Protein AF-A0AAN6XSC2-F1 (afdb_monomer_lite)

Structure (mmCIF, N/CA/C/O backbone):
data_AF-A0AAN6XSC2-F1
#
_entry.id   AF-A0AAN6XSC2-F1
#
loop_
_atom_site.group_PDB
_atom_site.id
_atom_site.type_symbol
_atom_site.label_atom_id
_atom_site.label_alt_id
_atom_site.label_comp_id
_atom_site.label_asym_id
_atom_site.label_entity_id
_atom_site.label_seq_id
_atom_site.pdbx_PDB_ins_code
_atom_site.Cartn_x
_atom_site.Cartn_y
_atom_site.Cartn_z
_atom_site.occupancy
_atom_site.B_iso_or_equiv
_atom_site.auth_seq_id
_atom_site.auth_comp_id
_atom_site.auth_asym_id
_atom_site.auth_atom_id
_atom_site.pdbx_PDB_model_num
ATOM 1 N N . MET A 1 1 ? -8.416 23.247 10.958 1.00 33.69 1 MET A N 1
ATOM 2 C CA . MET A 1 1 ? -9.049 23.094 9.631 1.00 33.69 1 MET A CA 1
ATOM 3 C C . MET A 1 1 ? -8.545 21.796 9.016 1.00 33.69 1 MET A C 1
ATOM 5 O O . MET A 1 1 ? -7.404 21.755 8.589 1.00 33.69 1 MET A O 1
ATOM 9 N N . ALA A 1 2 ? -9.333 20.722 9.057 1.00 38.38 2 ALA A N 1
ATOM 10 C CA . ALA A 1 2 ? -8.991 19.445 8.429 1.00 38.38 2 ALA A CA 1
ATOM 11 C C . ALA A 1 2 ? -10.293 18.775 7.975 1.00 38.38 2 ALA A C 1
ATOM 13 O O . ALA A 1 2 ? -10.907 18.039 8.733 1.00 38.38 2 ALA A O 1
ATOM 14 N N . ASN A 1 3 ? -10.765 19.130 6.780 1.00 41.34 3 ASN A N 1
ATOM 15 C CA . ASN A 1 3 ? -11.912 18.490 6.135 1.00 41.34 3 ASN A CA 1
ATOM 16 C C . ASN A 1 3 ? -11.818 18.725 4.620 1.00 41.34 3 ASN A C 1
ATOM 18 O O . ASN A 1 3 ? -12.422 19.651 4.096 1.00 41.34 3 ASN A O 1
ATOM 22 N N . ALA A 1 4 ? -10.987 17.935 3.936 1.00 38.22 4 ALA A N 1
ATOM 23 C CA . ALA A 1 4 ? -10.978 17.813 2.473 1.00 38.22 4 ALA A CA 1
ATOM 24 C C . ALA A 1 4 ? -10.107 16.615 2.052 1.00 38.22 4 ALA A C 1
ATOM 26 O O . ALA A 1 4 ? -8.968 16.786 1.632 1.00 38.22 4 ALA A O 1
ATOM 27 N N . THR A 1 5 ? -10.594 15.389 2.267 1.00 46.53 5 THR A N 1
ATOM 28 C CA . THR A 1 5 ? -10.130 14.142 1.593 1.00 46.53 5 THR A CA 1
ATOM 29 C C . THR A 1 5 ? -10.944 12.905 1.999 1.00 46.53 5 THR A C 1
ATOM 31 O O . THR A 1 5 ? -10.673 11.803 1.526 1.00 46.53 5 THR A O 1
ATOM 34 N N . ALA A 1 6 ? -11.973 13.049 2.837 1.00 45.56 6 ALA A N 1
ATOM 35 C CA . ALA A 1 6 ? -12.980 12.009 3.003 1.00 45.56 6 ALA A CA 1
ATOM 36 C C . ALA A 1 6 ? -13.826 11.960 1.721 1.00 45.56 6 ALA A C 1
ATOM 38 O O . ALA A 1 6 ? -14.602 12.882 1.499 1.00 45.56 6 ALA A O 1
ATOM 39 N N . ASN A 1 7 ? -13.568 10.984 0.835 1.00 53.81 7 ASN A N 1
ATOM 40 C CA . ASN A 1 7 ? -14.573 10.256 0.023 1.00 53.81 7 ASN A CA 1
ATOM 41 C C . ASN A 1 7 ? -14.016 9.539 -1.222 1.00 53.81 7 ASN A C 1
ATOM 43 O O . ASN A 1 7 ? -14.750 8.786 -1.848 1.00 53.81 7 ASN A O 1
ATOM 47 N N . ASN A 1 8 ? -12.731 9.651 -1.578 1.00 66.19 8 ASN A N 1
ATOM 48 C CA . ASN A 1 8 ? -12.268 9.117 -2.876 1.00 66.19 8 ASN A CA 1
ATOM 49 C C . ASN A 1 8 ? -12.034 7.584 -2.937 1.00 66.19 8 ASN A C 1
ATOM 51 O O . ASN A 1 8 ? -11.422 7.088 -3.877 1.00 66.19 8 ASN A O 1
ATOM 55 N N . TYR A 1 9 ? -12.474 6.822 -1.928 1.00 79.62 9 TYR A N 1
ATOM 56 C CA . TYR A 1 9 ? -12.264 5.365 -1.849 1.00 79.62 9 TYR A CA 1
ATOM 57 C C . TYR A 1 9 ? -13.568 4.552 -1.782 1.00 79.62 9 TYR A C 1
ATOM 59 O O . TYR A 1 9 ? -13.523 3.338 -1.593 1.00 79.62 9 TYR A O 1
ATOM 67 N N . GLU A 1 10 ? -14.730 5.202 -1.892 1.00 81.00 10 GLU A N 1
ATOM 68 C CA . GLU A 1 10 ? -16.046 4.538 -1.923 1.00 81.00 10 GLU A CA 1
ATOM 69 C C . GLU A 1 10 ? -16.157 3.563 -3.108 1.00 81.00 10 GLU A C 1
ATOM 71 O O . GLU A 1 10 ? -16.614 2.431 -2.940 1.00 81.00 10 GLU A O 1
ATOM 76 N N . ASP A 1 11 ? -15.632 3.970 -4.266 1.00 87.31 11 ASP A N 1
ATOM 77 C CA . ASP A 1 11 ? -15.804 3.268 -5.543 1.00 87.31 11 ASP A CA 1
ATOM 78 C C . ASP A 1 11 ? -14.678 2.282 -5.878 1.00 87.31 11 ASP A C 1
ATOM 80 O O . ASP A 1 11 ? -14.705 1.628 -6.922 1.00 87.31 11 ASP A O 1
ATOM 84 N N . VAL A 1 12 ? -13.668 2.149 -5.014 1.00 94.00 12 VAL A N 1
ATOM 85 C CA . VAL A 1 12 ? -12.559 1.223 -5.268 1.00 94.00 12 VAL A CA 1
ATOM 86 C C . VAL A 1 12 ? -13.061 -0.213 -5.151 1.00 94.00 12 VAL A C 1
ATOM 88 O O . VAL A 1 12 ? -13.569 -0.619 -4.106 1.00 94.00 12 VAL A O 1
ATOM 91 N N . LYS A 1 13 ? -12.891 -0.986 -6.228 1.00 95.06 13 LYS A N 1
ATOM 92 C CA . LYS A 1 13 ? -13.266 -2.400 -6.303 1.00 95.06 13 LYS A CA 1
ATOM 93 C C . LYS A 1 13 ? -12.050 -3.299 -6.511 1.00 95.06 13 LYS A C 1
ATOM 95 O O . LYS A 1 13 ? -11.085 -2.898 -7.156 1.00 95.06 13 LYS A O 1
ATOM 100 N N . PHE A 1 14 ? -12.133 -4.522 -6.000 1.00 95.12 14 PHE A N 1
ATOM 101 C CA . PHE A 1 14 ? -11.232 -5.625 -6.315 1.00 95.12 14 PHE A CA 1
ATOM 102 C C . PHE A 1 14 ? -11.960 -6.603 -7.240 1.00 95.12 14 PHE A C 1
ATOM 104 O O . PHE A 1 14 ? -12.695 -7.471 -6.773 1.00 95.12 14 PHE A O 1
ATOM 111 N N . ASN A 1 15 ? -11.793 -6.445 -8.554 1.00 94.12 15 ASN A N 1
ATOM 112 C CA . ASN A 1 15 ? -12.459 -7.294 -9.551 1.00 94.12 15 ASN A CA 1
ATOM 113 C C . ASN A 1 15 ? -11.502 -8.260 -10.250 1.00 94.12 15 ASN A C 1
ATOM 115 O O . ASN A 1 15 ? -11.946 -9.135 -10.989 1.00 94.12 15 ASN A O 1
ATOM 119 N N . LYS A 1 16 ? -10.196 -8.070 -10.071 1.00 92.94 16 LYS A N 1
ATOM 120 C CA . LYS A 1 16 ? -9.125 -8.881 -10.650 1.00 92.94 16 LYS A CA 1
ATOM 121 C C . LYS A 1 16 ? -7.832 -8.660 -9.864 1.00 92.94 16 LYS A C 1
ATOM 123 O O . LYS A 1 16 ? -7.696 -7.632 -9.196 1.00 92.94 16 LYS A O 1
ATOM 128 N N . PRO A 1 17 ? -6.825 -9.541 -9.995 1.00 90.62 17 PRO A N 1
ATOM 129 C CA . PRO A 1 17 ? -5.624 -9.464 -9.173 1.00 90.62 17 PRO A CA 1
ATOM 130 C C . PRO A 1 17 ? -4.849 -8.157 -9.386 1.00 90.62 17 PRO A C 1
ATOM 132 O O . PRO A 1 17 ? -4.283 -7.618 -8.444 1.00 90.62 17 PRO A O 1
ATOM 135 N N . SER A 1 18 ? -4.873 -7.584 -10.596 1.00 87.50 18 SER A N 1
ATOM 136 C CA . SER A 1 18 ? -4.221 -6.298 -10.891 1.00 87.50 18 SER A CA 1
ATOM 137 C C . SER A 1 18 ? -4.767 -5.111 -10.089 1.00 87.50 18 SER A C 1
ATOM 139 O O . SER A 1 18 ? -4.104 -4.080 -10.014 1.00 87.50 18 SER A O 1
ATOM 141 N N . ASP A 1 19 ? -5.966 -5.227 -9.515 1.00 92.81 19 ASP A N 1
ATOM 142 C CA . ASP A 1 19 ? -6.587 -4.157 -8.728 1.00 92.81 19 ASP A CA 1
ATOM 143 C C . ASP A 1 19 ? -6.052 -4.117 -7.288 1.00 92.81 19 ASP A C 1
ATOM 145 O O . ASP A 1 19 ? -6.313 -3.155 -6.560 1.00 92.81 19 ASP A O 1
ATOM 149 N N . TRP A 1 20 ? -5.271 -5.131 -6.890 1.00 93.56 20 TRP A N 1
ATOM 150 C CA . TRP A 1 20 ? -4.747 -5.305 -5.539 1.00 93.56 20 TRP A CA 1
ATOM 151 C C . TRP A 1 20 ? -4.109 -4.043 -4.975 1.00 93.56 20 TRP A C 1
ATOM 153 O O . TRP A 1 20 ? -4.492 -3.618 -3.895 1.00 93.56 20 TRP A O 1
ATOM 163 N N . ASP A 1 21 ? -3.165 -3.414 -5.678 1.00 91.06 21 ASP A N 1
ATOM 164 C CA . ASP A 1 21 ? -2.429 -2.285 -5.099 1.00 91.06 21 ASP A CA 1
ATOM 165 C C . ASP A 1 21 ? -3.337 -1.081 -4.821 1.00 91.06 21 ASP A C 1
ATOM 167 O O . ASP A 1 21 ? -3.202 -0.434 -3.781 1.00 91.06 21 ASP A O 1
ATOM 171 N N . LYS A 1 22 ? -4.318 -0.818 -5.694 1.00 92.31 22 LYS A N 1
ATOM 172 C CA . LYS A 1 22 ? -5.314 0.243 -5.478 1.00 92.31 22 LYS A CA 1
ATOM 173 C C . LYS A 1 22 ? -6.231 -0.098 -4.308 1.00 92.31 22 LYS A C 1
ATOM 175 O O . LYS A 1 22 ? -6.456 0.738 -3.434 1.00 92.31 22 LYS A O 1
ATOM 180 N N . TRP A 1 23 ? -6.732 -1.330 -4.280 1.00 95.44 23 TRP A N 1
ATOM 181 C CA . TRP A 1 23 ? -7.623 -1.803 -3.229 1.00 95.44 23 TRP A CA 1
ATOM 182 C C . TRP A 1 23 ? -6.935 -1.839 -1.860 1.00 95.44 23 TRP A C 1
ATOM 184 O O . TRP A 1 23 ? -7.492 -1.360 -0.877 1.00 95.44 23 TRP A O 1
ATOM 194 N N . ARG A 1 24 ? -5.683 -2.300 -1.803 1.00 94.75 24 ARG A N 1
ATOM 195 C CA . ARG A 1 24 ? -4.840 -2.336 -0.603 1.00 94.75 24 ARG A CA 1
ATOM 196 C C . ARG A 1 24 ? -4.679 -0.951 0.014 1.00 94.75 24 ARG A C 1
ATOM 198 O O . ARG A 1 24 ? -4.844 -0.793 1.219 1.00 94.75 24 ARG A O 1
ATOM 205 N N . VAL A 1 25 ? -4.374 0.054 -0.810 1.00 93.38 25 VAL A N 1
ATOM 206 C CA . VAL A 1 25 ? -4.237 1.446 -0.356 1.00 93.38 25 VAL A CA 1
ATOM 207 C C . VAL A 1 25 ? -5.572 1.981 0.164 1.00 93.38 25 VAL A C 1
ATOM 209 O O . VAL A 1 25 ? -5.604 2.605 1.224 1.00 93.38 25 VAL A O 1
ATOM 212 N N . ALA A 1 26 ? -6.678 1.702 -0.532 1.00 95.19 26 ALA A N 1
ATOM 213 C CA . ALA A 1 26 ? -8.016 2.088 -0.085 1.00 95.19 26 ALA A CA 1
ATOM 214 C C . ALA A 1 26 ? -8.390 1.435 1.257 1.00 95.19 26 ALA A C 1
ATOM 216 O O . ALA A 1 26 ? -8.894 2.116 2.151 1.00 95.19 26 ALA A O 1
ATOM 217 N N . PHE A 1 27 ? -8.086 0.144 1.420 1.00 95.38 27 PHE A N 1
ATOM 218 C CA . PHE A 1 27 ? -8.291 -0.612 2.654 1.00 95.38 27 PHE A CA 1
ATOM 219 C C . PHE A 1 27 ? -7.524 0.017 3.819 1.00 95.38 27 PHE A C 1
ATOM 221 O O . PHE A 1 27 ? -8.119 0.337 4.849 1.00 95.38 27 PHE A O 1
ATOM 228 N N . GLU A 1 28 ? -6.221 0.261 3.641 1.00 94.38 28 GLU A N 1
ATOM 229 C CA . GLU A 1 28 ? -5.372 0.874 4.666 1.00 94.38 28 GLU A CA 1
ATOM 230 C C . GLU A 1 28 ? -5.875 2.272 5.042 1.00 94.38 28 GLU A C 1
ATOM 232 O O . GLU A 1 28 ? -6.010 2.580 6.226 1.00 94.38 28 GLU A O 1
ATOM 237 N N . LYS A 1 29 ? -6.216 3.104 4.050 1.00 94.00 29 LYS A N 1
ATOM 238 C CA . LYS A 1 29 ? -6.692 4.469 4.292 1.00 94.00 29 LYS A CA 1
ATOM 239 C C . LYS A 1 29 ? -8.049 4.512 4.974 1.00 94.00 29 LYS A C 1
ATOM 241 O O . LYS A 1 29 ? -8.204 5.244 5.948 1.00 94.00 29 LYS A O 1
ATOM 246 N N . LYS A 1 30 ? -9.025 3.714 4.537 1.00 94.38 30 LYS A N 1
ATOM 247 C CA . LYS A 1 30 ? -10.328 3.656 5.213 1.00 94.38 30 LYS A CA 1
ATOM 248 C C . LYS A 1 30 ? -10.206 3.123 6.640 1.00 94.38 30 LYS A C 1
ATOM 250 O O . LYS A 1 30 ? -10.834 3.678 7.539 1.00 94.38 30 LYS A O 1
ATOM 255 N N . ALA A 1 31 ? -9.362 2.119 6.878 1.00 94.06 31 ALA A N 1
ATOM 256 C CA . ALA A 1 31 ? -9.110 1.622 8.227 1.00 94.06 31 ALA A CA 1
ATOM 257 C C . ALA A 1 31 ? -8.385 2.656 9.111 1.00 94.06 31 ALA A C 1
ATOM 259 O O . ALA A 1 31 ? -8.655 2.735 10.312 1.00 94.06 31 ALA A O 1
ATOM 260 N N . GLU A 1 32 ? -7.482 3.457 8.533 1.00 93.50 32 GLU A N 1
ATOM 261 C CA . GLU A 1 32 ? -6.806 4.578 9.198 1.00 93.50 32 GLU A CA 1
ATOM 262 C C . GLU A 1 32 ? -7.813 5.654 9.620 1.00 93.50 32 GLU A C 1
ATOM 264 O O . GLU A 1 32 ? -7.862 6.005 10.798 1.00 93.50 32 GLU A O 1
ATOM 269 N N . TYR A 1 33 ? -8.680 6.101 8.705 1.00 92.62 33 TYR A N 1
ATOM 270 C CA . TYR A 1 33 ? -9.722 7.094 8.996 1.00 92.62 33 TYR A CA 1
ATOM 271 C C . TYR A 1 33 ? -10.741 6.609 10.030 1.00 92.62 33 TYR A C 1
ATOM 273 O O . TYR A 1 33 ? -11.165 7.377 10.888 1.00 92.62 33 TYR A O 1
ATOM 281 N N . ALA A 1 34 ? -11.098 5.326 9.994 1.00 92.81 34 ALA A N 1
ATOM 282 C CA . ALA A 1 34 ? -11.956 4.707 11.000 1.00 92.81 34 ALA A CA 1
ATOM 283 C C . ALA A 1 34 ? -11.232 4.470 12.347 1.00 92.81 34 ALA A C 1
ATOM 285 O O . ALA A 1 34 ? -11.845 4.054 13.334 1.00 92.81 34 ALA A O 1
ATOM 286 N N . GLY A 1 35 ? -9.917 4.710 12.418 1.00 92.75 35 GLY A N 1
ATOM 287 C CA . GLY A 1 35 ? -9.106 4.494 13.614 1.00 92.75 35 GLY A CA 1
ATOM 288 C C . GLY A 1 35 ? -9.013 3.022 14.027 1.00 92.75 35 GLY A C 1
ATOM 289 O O . GLY A 1 35 ? -8.854 2.729 15.216 1.00 92.75 35 GLY A O 1
ATOM 290 N N . ILE A 1 36 ? -9.163 2.094 13.078 1.00 94.38 36 ILE A N 1
ATOM 291 C CA . ILE A 1 36 ? -9.152 0.639 13.310 1.00 94.38 36 ILE A CA 1
ATOM 292 C C . ILE A 1 36 ? -8.007 -0.084 12.587 1.00 94.38 36 ILE A C 1
ATOM 294 O O . ILE A 1 36 ? -7.912 -1.306 12.666 1.00 94.38 36 ILE A O 1
ATOM 298 N N . LEU A 1 37 ? -7.111 0.645 11.915 1.00 93.69 37 LEU A N 1
ATOM 299 C CA . LEU A 1 37 ? -6.004 0.061 11.148 1.00 93.69 37 LEU A CA 1
ATOM 300 C C . LEU A 1 37 ? -5.156 -0.938 11.954 1.00 93.69 37 LEU A C 1
ATOM 302 O O . LEU A 1 37 ? -4.793 -1.992 11.439 1.00 93.69 37 LEU A O 1
ATOM 306 N N . ASP A 1 38 ? -4.891 -0.643 13.229 1.00 92.62 38 ASP A N 1
ATOM 307 C CA . ASP A 1 38 ? -4.116 -1.515 14.125 1.00 92.62 38 ASP A CA 1
ATOM 308 C C . ASP A 1 38 ? -4.801 -2.857 14.450 1.00 92.62 38 ASP A C 1
ATOM 310 O O . ASP A 1 38 ? -4.145 -3.764 14.961 1.00 92.62 38 ASP A O 1
ATOM 314 N N . TYR A 1 39 ? -6.101 -2.990 14.184 1.00 91.94 39 TYR A N 1
ATOM 315 C CA . TYR A 1 39 ? -6.887 -4.200 14.448 1.00 91.94 39 TYR A CA 1
ATOM 316 C C . TYR A 1 39 ? -7.042 -5.061 13.191 1.00 91.94 39 TYR A C 1
ATOM 318 O O . TYR A 1 39 ? -7.125 -6.283 13.288 1.00 91.94 39 TYR A O 1
ATOM 326 N N . VAL A 1 40 ? -7.070 -4.432 12.010 1.00 92.00 40 VAL A N 1
ATOM 327 C CA . VAL A 1 40 ? -7.413 -5.105 10.746 1.00 92.00 40 VAL A CA 1
ATOM 328 C C . VAL A 1 40 ? -6.212 -5.414 9.856 1.00 92.00 40 VAL A C 1
ATOM 330 O O . VAL A 1 40 ? -6.294 -6.349 9.069 1.00 92.00 40 VAL A O 1
ATOM 333 N N . GLN A 1 41 ? -5.100 -4.673 9.958 1.00 89.19 41 GLN A N 1
ATOM 334 C CA . GLN A 1 41 ? -3.983 -4.820 9.018 1.00 89.19 41 GLN A CA 1
ATOM 335 C C . GLN A 1 41 ? -3.013 -5.940 9.441 1.00 89.19 41 GLN A C 1
ATOM 337 O O . GLN A 1 41 ? -2.314 -5.780 10.450 1.00 89.19 41 GLN A O 1
ATOM 342 N N . PRO A 1 42 ? -2.880 -7.038 8.666 1.00 84.12 42 PRO A N 1
ATOM 343 C CA . PRO A 1 42 ? -2.089 -8.207 9.073 1.00 84.12 42 PRO A CA 1
ATOM 344 C C . PRO A 1 42 ? -0.591 -7.920 9.220 1.00 84.12 42 PRO A C 1
ATOM 346 O O . PRO A 1 42 ? 0.088 -8.517 10.048 1.00 84.12 42 PRO A O 1
ATOM 349 N N . SER A 1 43 ? -0.063 -6.984 8.429 1.00 79.25 43 SER A N 1
ATOM 350 C CA . SER A 1 43 ? 1.371 -6.675 8.377 1.00 79.25 43 SER A CA 1
ATOM 351 C C . SER A 1 43 ? 1.872 -5.811 9.543 1.00 79.25 43 SER A C 1
ATOM 353 O O . SER A 1 43 ? 3.061 -5.485 9.595 1.00 79.25 43 SER A O 1
ATOM 355 N N . ARG A 1 44 ? 1.005 -5.386 10.474 1.00 78.81 44 ARG A N 1
ATOM 356 C CA . ARG A 1 44 ? 1.439 -4.581 11.624 1.00 78.81 44 ARG A CA 1
ATOM 357 C C . ARG A 1 44 ? 2.049 -5.469 12.705 1.00 78.81 44 ARG A C 1
ATOM 359 O O . ARG A 1 44 ? 1.407 -6.370 13.226 1.00 78.81 44 ARG A O 1
ATOM 366 N N . ARG A 1 45 ? 3.285 -5.138 13.106 1.00 69.75 45 ARG A N 1
ATOM 367 C CA . ARG A 1 45 ? 4.080 -5.872 14.116 1.00 69.75 45 ARG A CA 1
ATO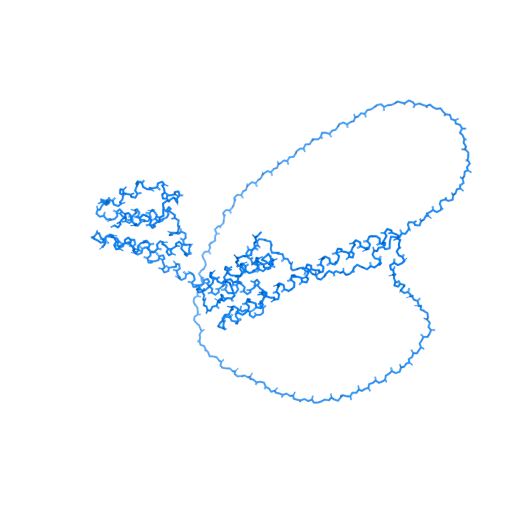M 368 C C . ARG A 1 45 ? 3.366 -6.108 15.455 1.00 69.75 45 ARG A C 1
ATOM 370 O O . ARG A 1 45 ? 3.756 -7.009 16.183 1.00 69.75 45 ARG A O 1
ATOM 377 N N . LYS A 1 46 ? 2.373 -5.286 15.806 1.00 76.88 46 LYS A N 1
ATOM 378 C CA . LYS A 1 46 ? 1.565 -5.422 17.026 1.00 76.88 46 LYS A CA 1
ATOM 379 C C . LYS A 1 46 ? 0.095 -5.182 16.693 1.00 76.88 46 LYS A C 1
ATOM 381 O O . LYS A 1 46 ? -0.400 -4.070 16.871 1.00 76.88 46 LYS A O 1
ATOM 386 N N . ARG A 1 47 ? -0.581 -6.208 16.173 1.00 83.50 47 ARG A N 1
ATOM 387 C CA . ARG A 1 47 ? -2.036 -6.170 15.984 1.00 83.50 47 ARG A CA 1
ATOM 388 C C . ARG A 1 47 ? -2.713 -6.043 17.348 1.00 83.50 47 ARG A C 1
ATOM 390 O O . ARG A 1 47 ? -2.401 -6.809 18.259 1.00 83.50 47 ARG A O 1
ATOM 397 N N . LYS A 1 48 ? -3.620 -5.080 17.490 1.00 87.69 48 LYS A N 1
ATOM 398 C CA . LYS A 1 48 ? -4.435 -4.929 18.701 1.00 87.69 48 LYS A CA 1
ATOM 399 C C . LYS A 1 48 ? -5.607 -5.905 18.651 1.00 87.69 48 LYS A C 1
ATOM 401 O O . LYS A 1 48 ? -6.192 -6.126 17.593 1.00 87.69 48 LYS A O 1
ATOM 406 N N . THR A 1 49 ? -5.948 -6.485 19.794 1.00 88.00 49 THR A N 1
ATOM 407 C CA . THR A 1 49 ? -7.214 -7.202 19.972 1.00 88.00 49 THR A CA 1
ATOM 408 C C . THR A 1 49 ? -8.349 -6.193 20.022 1.00 88.00 49 THR A C 1
ATOM 410 O O . THR A 1 49 ? -8.168 -5.114 20.582 1.00 88.00 49 THR A O 1
ATOM 413 N N . TRP A 1 50 ? -9.504 -6.523 19.440 1.00 89.62 50 TRP A N 1
ATOM 414 C CA . TRP A 1 50 ? -10.687 -5.666 19.539 1.00 89.62 50 TRP A CA 1
ATOM 415 C C . TRP A 1 50 ? -11.028 -5.382 21.011 1.00 89.62 50 TRP A C 1
ATOM 417 O O . TRP A 1 50 ? -10.830 -6.267 21.847 1.00 89.62 50 TRP A O 1
ATOM 427 N N . PRO A 1 51 ? -11.498 -4.165 21.344 1.00 90.69 51 PRO A N 1
ATOM 428 C CA . PRO A 1 51 ? -11.972 -3.876 22.688 1.00 90.69 51 PRO A CA 1
ATOM 429 C C . PRO A 1 51 ? -13.142 -4.802 23.029 1.00 90.69 51 PRO A C 1
ATOM 431 O O . PRO A 1 51 ? -13.963 -5.119 22.166 1.00 90.69 51 PRO A O 1
ATOM 434 N N . THR A 1 52 ? -13.192 -5.232 24.282 1.00 92.81 52 THR A N 1
ATOM 435 C CA . THR A 1 52 ? -14.302 -5.996 24.851 1.00 92.81 52 THR A CA 1
ATOM 436 C C . THR A 1 52 ? -15.348 -5.048 25.421 1.00 92.81 52 THR A C 1
ATOM 438 O O . THR A 1 52 ? -15.034 -3.892 25.720 1.00 92.81 52 THR A O 1
ATOM 441 N N . ASP A 1 53 ? -16.577 -5.543 25.549 1.00 93.25 53 ASP A N 1
ATOM 442 C CA . ASP A 1 53 ? -17.651 -4.823 26.231 1.00 93.25 53 ASP A CA 1
ATOM 443 C C . ASP A 1 53 ? -17.207 -4.535 27.679 1.00 93.25 53 ASP A C 1
ATOM 445 O O . ASP A 1 53 ? -16.746 -5.463 28.354 1.00 93.25 53 ASP A O 1
ATOM 449 N N . PRO A 1 54 ? -17.180 -3.268 28.131 1.00 92.88 54 PRO A N 1
ATOM 450 C CA . PRO A 1 54 ? -16.754 -2.949 29.485 1.00 92.88 54 PRO A CA 1
ATOM 451 C C . PRO A 1 54 ? -17.793 -3.385 30.522 1.00 92.88 54 PRO A C 1
ATOM 453 O O . PRO A 1 54 ? -18.988 -3.170 30.354 1.00 92.88 54 PRO A O 1
ATOM 456 N N . ASP A 1 55 ? -17.327 -3.910 31.652 1.00 91.88 55 ASP A N 1
ATOM 457 C CA . ASP A 1 55 ? -18.215 -4.329 32.736 1.00 91.88 55 ASP A CA 1
ATOM 458 C C . ASP A 1 55 ? -18.771 -3.135 33.521 1.00 91.88 55 ASP A C 1
ATOM 460 O O . ASP A 1 55 ? -18.052 -2.189 33.871 1.00 91.88 55 ASP A O 1
ATOM 464 N N . VAL A 1 56 ? -20.059 -3.206 33.864 1.00 92.50 56 VAL A N 1
ATOM 465 C CA . VAL A 1 56 ? -20.696 -2.228 34.750 1.00 92.50 56 VAL A CA 1
ATOM 466 C C . VAL A 1 56 ? -20.106 -2.373 36.160 1.00 92.50 56 VAL A C 1
ATOM 468 O O . VAL A 1 56 ? -20.103 -3.475 36.714 1.00 92.50 56 VAL A O 1
ATOM 471 N N . PRO A 1 57 ? -19.630 -1.286 36.797 1.00 90.50 57 PRO A N 1
ATOM 472 C CA . PRO A 1 57 ? -19.075 -1.368 38.141 1.00 90.50 57 PRO A CA 1
ATOM 473 C C . PRO A 1 57 ? -20.159 -1.728 39.164 1.00 90.50 57 PRO A C 1
ATOM 475 O O . PRO A 1 57 ? -21.068 -0.943 39.442 1.00 90.50 57 PRO A O 1
ATOM 478 N N . LEU A 1 58 ? -20.024 -2.913 39.756 1.00 90.38 58 LEU A N 1
ATOM 479 C CA . LEU A 1 58 ? -20.908 -3.417 40.805 1.00 90.38 58 LEU A CA 1
ATOM 480 C C . LEU A 1 58 ? -20.633 -2.725 42.141 1.00 90.38 58 LEU A C 1
ATOM 482 O O . LEU A 1 58 ? -19.477 -2.493 42.494 1.00 90.38 58 LEU A O 1
ATOM 486 N N . PHE A 1 59 ? -21.684 -2.443 42.914 1.00 87.19 59 PHE A N 1
ATOM 487 C CA . PHE A 1 59 ? -21.555 -1.802 44.228 1.00 87.19 59 PHE A CA 1
ATOM 488 C C . PHE A 1 59 ? -20.727 -2.639 45.215 1.00 87.19 59 PHE A C 1
ATOM 490 O O . PHE A 1 59 ? -19.943 -2.080 45.981 1.00 87.19 59 PHE A O 1
ATOM 497 N N . ASP A 1 60 ? -20.818 -3.969 45.144 1.00 85.44 60 ASP A N 1
ATOM 498 C CA . ASP A 1 60 ? -20.081 -4.895 46.017 1.00 85.44 60 ASP A CA 1
ATOM 499 C C . ASP A 1 60 ? -18.559 -4.701 45.958 1.00 85.44 60 ASP A C 1
ATOM 501 O O . ASP A 1 60 ? -17.870 -4.834 46.971 1.00 85.44 60 ASP A O 1
ATOM 505 N N . ASN A 1 61 ? -18.032 -4.271 44.806 1.00 85.62 61 ASN A N 1
ATOM 506 C CA . ASN A 1 61 ? -16.602 -4.017 44.607 1.00 85.62 61 ASN A CA 1
ATOM 507 C C . ASN A 1 61 ? -16.082 -2.808 45.408 1.00 85.62 61 ASN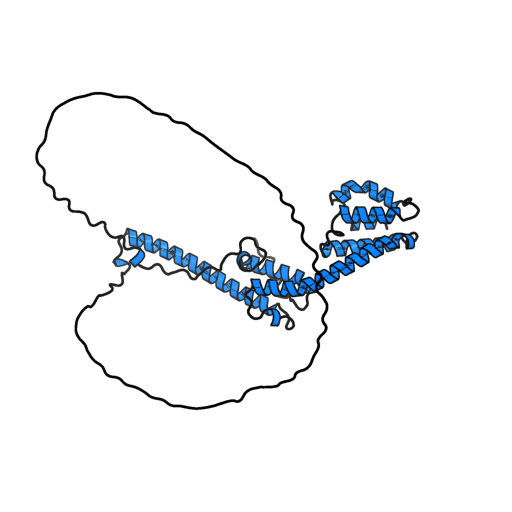 A C 1
ATOM 509 O O . ASN A 1 61 ? -14.871 -2.623 45.533 1.00 85.62 61 ASN A O 1
ATOM 513 N N . PHE A 1 62 ? -16.980 -1.985 45.961 1.00 85.62 62 PHE A N 1
ATOM 514 C CA . PHE A 1 62 ? -16.655 -0.741 46.669 1.00 85.62 62 PHE A CA 1
ATOM 515 C C . PHE A 1 62 ? -17.009 -0.787 48.159 1.00 85.62 62 PHE A C 1
ATOM 517 O O . PHE A 1 62 ? -16.840 0.207 48.878 1.00 85.62 62 PHE A O 1
ATOM 524 N N . GLN A 1 63 ? -17.440 -1.946 48.662 1.00 77.12 63 GLN A N 1
ATOM 525 C CA . GLN A 1 63 ? -17.588 -2.182 50.091 1.00 77.12 63 GLN A CA 1
ATOM 526 C C . GLN A 1 63 ? -16.206 -2.301 50.750 1.00 77.12 63 GLN A C 1
ATOM 528 O O . GLN A 1 63 ? -15.675 -3.392 50.969 1.00 77.12 63 GLN A O 1
ATOM 533 N N . LYS A 1 64 ? -15.578 -1.176 51.107 1.00 66.88 64 LYS A N 1
ATOM 534 C CA . LYS A 1 64 ? -14.425 -1.222 52.018 1.00 66.88 64 LYS A CA 1
ATOM 535 C C . LYS A 1 64 ? -14.895 -1.840 53.334 1.00 66.88 64 LYS A C 1
ATOM 537 O O . LYS A 1 64 ? -15.631 -1.196 54.081 1.00 66.88 64 LYS A O 1
ATOM 542 N N . LYS A 1 65 ? -14.458 -3.075 53.624 1.00 59.53 65 LYS A N 1
ATOM 543 C CA . LYS A 1 65 ? -14.611 -3.694 54.948 1.00 59.53 65 LYS A CA 1
ATOM 544 C C . LYS A 1 65 ? -14.085 -2.686 55.961 1.00 59.53 65 LYS A C 1
ATOM 546 O O . LYS A 1 65 ? -12.886 -2.406 55.968 1.00 59.53 65 LYS A O 1
ATOM 551 N N . GLN A 1 66 ? -14.963 -2.109 56.782 1.00 53.28 66 GLN A N 1
ATOM 552 C CA . GLN A 1 66 ? -14.490 -1.335 57.919 1.00 53.28 66 GLN A CA 1
ATOM 553 C C . GLN A 1 66 ? -13.574 -2.262 58.708 1.00 53.28 66 GLN A C 1
ATOM 555 O O . GLN A 1 66 ? -13.974 -3.377 59.056 1.00 53.28 66 GLN A O 1
ATOM 560 N N . ALA A 1 67 ? -12.321 -1.848 58.902 1.00 48.31 67 ALA A N 1
ATOM 561 C CA . ALA A 1 67 ? -11.407 -2.571 59.761 1.00 48.31 67 ALA A CA 1
ATOM 562 C C . ALA A 1 67 ? -12.123 -2.716 61.103 1.00 48.31 67 ALA A C 1
ATOM 564 O O . ALA A 1 67 ? -12.365 -1.716 61.778 1.00 48.31 67 ALA A O 1
ATOM 565 N N . ARG A 1 68 ? -12.551 -3.941 61.440 1.00 47.09 68 ARG A N 1
ATOM 566 C CA . ARG A 1 68 ? -13.125 -4.246 62.749 1.00 47.09 68 ARG A CA 1
ATOM 567 C C . ARG A 1 68 ? -12.117 -3.727 63.759 1.00 47.09 68 ARG A C 1
ATOM 569 O O . ARG A 1 68 ? -11.016 -4.269 63.850 1.00 47.09 68 ARG A O 1
ATOM 576 N N . GLY A 1 69 ? -12.479 -2.654 64.459 1.00 40.34 69 GLY A N 1
ATOM 577 C CA . GLY A 1 69 ? -11.706 -2.160 65.579 1.00 40.34 69 GLY A CA 1
ATOM 578 C C . GLY A 1 69 ? -11.524 -3.332 66.528 1.00 40.34 69 GLY A C 1
ATOM 579 O O . GLY A 1 69 ? -12.488 -3.812 67.118 1.00 40.34 69 GLY A O 1
ATOM 580 N N . ARG A 1 70 ? -10.299 -3.852 66.617 1.00 41.09 70 ARG A N 1
ATOM 581 C CA . ARG A 1 70 ? -9.913 -4.689 67.743 1.00 41.09 70 ARG A CA 1
ATOM 582 C C . ARG A 1 70 ? -10.029 -3.777 68.955 1.00 41.09 70 ARG A C 1
ATOM 584 O O . ARG A 1 70 ? -9.194 -2.900 69.152 1.00 41.09 70 ARG A O 1
ATOM 591 N N . THR A 1 71 ? -11.092 -3.954 69.725 1.00 42.16 71 THR A N 1
ATOM 592 C CA . THR A 1 71 ? -11.191 -3.470 71.097 1.00 42.16 71 THR A CA 1
ATOM 593 C C . THR A 1 71 ? -10.105 -4.202 71.882 1.00 42.16 71 THR A C 1
ATOM 595 O O . THR A 1 71 ? -10.316 -5.294 72.403 1.00 42.16 71 THR A O 1
ATOM 598 N N . THR A 1 72 ? -8.890 -3.657 71.882 1.00 39.50 72 THR A N 1
ATOM 599 C CA . THR A 1 72 ? -7.848 -4.091 72.807 1.00 39.50 72 THR A CA 1
ATOM 600 C C . THR A 1 72 ? -8.241 -3.529 74.165 1.00 39.50 72 THR A C 1
ATOM 602 O O . THR A 1 72 ? -8.222 -2.317 74.372 1.00 39.50 72 THR A O 1
ATOM 605 N N . GLY A 1 73 ? -8.693 -4.421 75.045 1.00 35.62 73 GLY A N 1
ATOM 606 C CA . GLY A 1 73 ? -9.028 -4.114 76.426 1.00 35.62 73 GLY A CA 1
ATOM 607 C C . GLY A 1 73 ? -7.860 -3.428 77.125 1.00 35.62 73 GLY A C 1
ATOM 608 O O . GLY A 1 73 ? -6.734 -3.919 77.131 1.00 35.62 73 GLY A O 1
ATOM 609 N N . ASN A 1 74 ? -8.177 -2.271 77.684 1.00 37.19 74 ASN A N 1
ATOM 610 C CA . ASN A 1 74 ? -7.350 -1.482 78.570 1.00 37.19 74 ASN A CA 1
ATOM 611 C C . ASN A 1 74 ? -7.203 -2.229 79.907 1.00 37.19 74 ASN A C 1
ATOM 613 O O . ASN A 1 74 ? -8.216 -2.599 80.492 1.00 37.19 74 ASN A O 1
ATOM 617 N N . ASN A 1 75 ? -5.978 -2.417 80.397 1.00 32.91 75 ASN A N 1
ATOM 618 C CA . ASN A 1 75 ? -5.704 -2.508 81.830 1.00 32.91 75 ASN A CA 1
ATOM 619 C C . ASN A 1 75 ? -4.306 -1.945 82.098 1.00 32.91 75 ASN A C 1
ATOM 621 O O . ASN A 1 75 ? -3.287 -2.573 81.820 1.00 32.91 75 ASN A O 1
ATOM 625 N N . ASN A 1 76 ? -4.310 -0.723 82.625 1.00 38.41 76 ASN A N 1
ATOM 626 C CA . ASN A 1 76 ? -3.176 -0.073 83.260 1.00 38.41 76 ASN A CA 1
ATOM 627 C C . ASN A 1 76 ? -2.862 -0.756 84.595 1.00 38.41 76 ASN A C 1
ATOM 629 O O . ASN A 1 76 ? -3.782 -1.061 85.352 1.00 38.41 76 ASN A O 1
ATOM 633 N N . ASN A 1 77 ? -1.573 -0.892 84.912 1.00 35.06 77 ASN A N 1
ATOM 634 C CA . ASN A 1 77 ? -1.012 -0.444 86.190 1.00 35.06 77 ASN A CA 1
ATOM 635 C C . ASN A 1 77 ? 0.522 -0.532 86.182 1.00 35.06 77 ASN A C 1
ATOM 637 O O . ASN A 1 77 ? 1.073 -1.588 85.883 1.00 35.06 77 ASN A O 1
ATOM 641 N N . GLY A 1 78 ? 1.175 0.551 86.623 1.00 30.39 78 GLY A N 1
ATOM 642 C CA . GLY A 1 78 ? 2.480 0.494 87.293 1.00 30.39 78 GLY A CA 1
ATOM 643 C C . GLY A 1 78 ? 3.639 1.199 86.589 1.00 30.39 78 GLY A C 1
ATOM 644 O O . GLY A 1 78 ? 4.346 0.585 85.802 1.00 30.39 78 GLY A O 1
ATOM 645 N N . ASP A 1 79 ? 3.830 2.468 86.936 1.00 36.06 79 ASP A N 1
ATOM 646 C CA . ASP A 1 79 ? 4.911 3.387 86.540 1.00 36.06 79 ASP A CA 1
ATOM 647 C C . ASP A 1 79 ? 6.200 3.185 87.425 1.00 36.06 79 ASP A C 1
ATOM 649 O O . ASP A 1 79 ? 6.194 2.269 88.250 1.00 36.06 79 ASP A O 1
ATOM 653 N N . PRO A 1 80 ? 7.312 3.963 87.305 1.00 55.03 80 PRO A N 1
ATOM 654 C CA . PRO A 1 80 ? 8.713 3.520 87.080 1.00 55.03 80 PRO A CA 1
ATOM 655 C C . PRO A 1 80 ? 9.645 3.936 88.273 1.00 55.03 80 PRO A C 1
ATOM 657 O O . PRO A 1 80 ? 9.119 3.963 89.387 1.00 55.03 80 PRO A O 1
ATOM 660 N N . PRO A 1 81 ? 10.946 4.354 88.174 1.00 59.56 81 PRO A N 1
ATOM 661 C CA . PRO A 1 81 ? 12.007 4.289 87.133 1.00 59.56 81 PRO A CA 1
ATOM 662 C C . PRO A 1 81 ? 13.418 3.868 87.658 1.00 59.56 81 PRO A C 1
ATOM 664 O O . PRO A 1 81 ? 13.625 3.793 88.859 1.00 59.56 81 PRO A O 1
ATOM 667 N N . GLU A 1 82 ? 14.417 3.667 86.774 1.00 30.38 82 GLU A N 1
ATOM 668 C CA . GLU A 1 82 ? 15.752 4.323 86.861 1.00 30.38 82 GLU A CA 1
ATOM 669 C C . GLU A 1 82 ? 16.782 3.873 85.790 1.00 30.38 82 GLU A C 1
ATOM 671 O O . GLU A 1 82 ? 17.057 2.696 85.592 1.0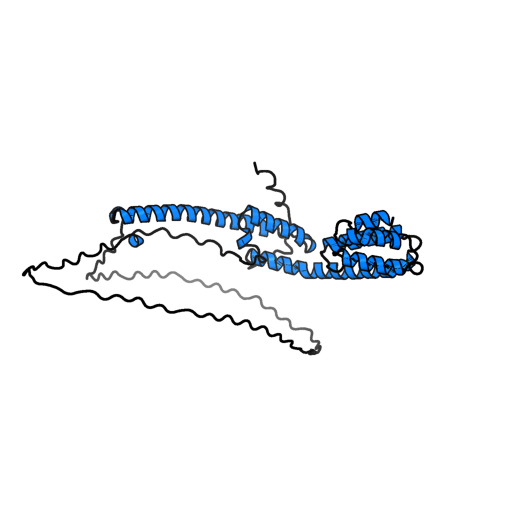0 30.38 82 GLU A O 1
ATOM 676 N N . MET A 1 83 ? 17.381 4.899 85.168 1.00 32.59 83 MET A N 1
ATOM 677 C CA . MET A 1 83 ? 18.810 5.133 84.882 1.00 32.59 83 MET A CA 1
ATOM 678 C C . MET A 1 83 ? 19.652 4.248 83.929 1.00 32.59 83 MET A C 1
ATOM 680 O O . MET A 1 83 ? 20.067 3.134 84.222 1.00 32.59 83 MET A O 1
ATOM 684 N N . SER A 1 84 ? 20.175 4.979 82.929 1.00 36.66 84 SER A N 1
ATOM 685 C CA . SER A 1 84 ? 21.572 5.032 82.448 1.00 36.66 84 SER A CA 1
ATOM 686 C C . SER A 1 84 ? 22.114 4.008 81.436 1.00 36.66 84 SER A C 1
ATOM 688 O O . SER A 1 84 ? 22.124 2.808 81.663 1.00 36.66 84 SER A O 1
ATOM 690 N N . GLY A 1 85 ? 22.736 4.544 80.369 1.00 31.56 85 GLY A N 1
ATOM 691 C CA . GLY A 1 85 ? 23.970 3.958 79.823 1.00 31.56 85 GLY A CA 1
ATOM 692 C C . GLY A 1 85 ? 24.159 3.930 78.300 1.00 31.56 85 GLY A C 1
ATOM 693 O O . GLY A 1 85 ? 23.926 2.915 77.669 1.00 31.56 85 GLY A O 1
ATOM 694 N N . ALA A 1 86 ? 24.695 5.028 77.757 1.00 35.03 86 ALA A N 1
ATOM 695 C CA . ALA A 1 86 ? 25.834 5.088 76.822 1.00 35.03 86 ALA A CA 1
ATOM 696 C C . ALA A 1 86 ? 25.873 4.297 75.479 1.00 35.03 86 ALA A C 1
ATOM 698 O O . ALA A 1 86 ? 26.057 3.090 75.432 1.00 35.03 86 ALA A O 1
ATOM 699 N N . ARG A 1 87 ? 25.941 5.093 74.392 1.00 35.53 87 ARG A N 1
ATOM 700 C CA . ARG A 1 87 ? 26.956 5.113 73.302 1.00 35.53 87 ARG A CA 1
ATOM 701 C C . ARG A 1 87 ? 27.447 3.793 72.668 1.00 35.53 87 ARG A C 1
ATOM 703 O O . ARG A 1 87 ? 28.150 3.015 73.296 1.00 35.53 87 ARG A O 1
ATOM 710 N N . GLY A 1 88 ? 27.357 3.732 71.334 1.00 34.25 88 GLY A N 1
ATOM 711 C CA . GLY A 1 88 ? 28.228 2.888 70.505 1.00 34.25 88 GLY A CA 1
ATOM 712 C C . GLY A 1 88 ? 28.030 3.084 68.999 1.00 34.25 88 GLY A C 1
ATOM 713 O O . GLY A 1 88 ? 27.046 2.626 68.436 1.00 34.25 88 GLY A O 1
ATOM 714 N N . SER A 1 89 ? 28.968 3.785 68.364 1.00 37.19 89 SER A N 1
ATOM 715 C CA . SER A 1 89 ? 29.077 4.057 66.924 1.00 37.19 89 SER A CA 1
ATOM 716 C C . SER A 1 89 ? 29.390 2.813 66.076 1.00 37.19 89 SER A C 1
ATOM 718 O O . SER A 1 89 ? 30.086 1.919 66.547 1.00 37.19 89 SER A O 1
ATOM 720 N N . GLY A 1 90 ? 29.051 2.841 64.778 1.00 30.59 90 GLY A N 1
ATOM 721 C CA . GLY A 1 90 ? 29.768 2.043 63.770 1.00 30.59 90 GLY A CA 1
ATOM 722 C C . GLY A 1 90 ? 28.989 1.702 62.488 1.00 30.59 90 GLY A C 1
ATOM 723 O O . GLY A 1 90 ? 28.060 0.905 62.556 1.00 30.59 90 GLY A O 1
ATOM 724 N N . PRO A 1 91 ? 29.378 2.234 61.311 1.00 48.00 91 PRO A N 1
ATOM 725 C CA . PRO A 1 91 ? 28.800 1.888 60.012 1.00 48.00 91 PRO A CA 1
ATOM 726 C C . PRO A 1 91 ? 29.580 0.747 59.336 1.00 48.00 91 PRO A C 1
ATOM 728 O O . PRO A 1 91 ? 30.803 0.681 59.448 1.00 48.00 91 PRO A O 1
ATOM 731 N N . SER A 1 92 ? 28.905 -0.106 58.559 1.00 38.88 92 SER A N 1
ATOM 732 C CA . SER A 1 92 ? 29.572 -1.067 57.668 1.00 38.88 92 SER A CA 1
ATOM 733 C C . SER A 1 92 ? 29.123 -0.912 56.218 1.00 38.88 92 SER A C 1
ATOM 735 O O . SER A 1 92 ? 27.948 -1.013 55.880 1.00 38.88 92 SER A O 1
ATOM 737 N N . LYS A 1 93 ? 30.130 -0.646 55.382 1.00 37.41 93 LYS A N 1
ATOM 738 C CA . LYS A 1 93 ? 30.153 -0.706 53.920 1.00 37.41 93 LYS A CA 1
ATOM 739 C C . LYS A 1 93 ? 30.301 -2.163 53.456 1.00 37.41 93 LYS A C 1
ATOM 741 O O . LYS A 1 93 ? 31.137 -2.871 54.004 1.00 37.41 93 LYS A O 1
ATOM 746 N N . SER A 1 94 ? 29.675 -2.523 52.338 1.00 38.66 94 SER A N 1
ATOM 747 C CA . SER A 1 94 ? 30.275 -3.347 51.266 1.00 38.66 94 SER A CA 1
ATOM 748 C C . SER A 1 94 ? 29.415 -3.170 49.999 1.00 38.66 94 SER A C 1
ATOM 750 O O . SER A 1 94 ? 28.199 -3.293 50.042 1.00 38.66 94 SER A O 1
ATOM 752 N N . ALA A 1 95 ? 29.917 -2.537 48.933 1.00 36.16 95 ALA A N 1
ATOM 753 C CA . ALA A 1 95 ? 30.789 -3.089 47.884 1.00 36.16 95 ALA A CA 1
ATOM 754 C C . ALA A 1 95 ? 30.116 -4.271 47.147 1.00 36.16 95 ALA A C 1
ATOM 756 O O . ALA A 1 95 ? 30.002 -5.355 47.695 1.00 36.16 95 ALA A O 1
ATOM 757 N N . ASN A 1 96 ? 29.500 -4.044 45.980 1.00 33.91 96 ASN A N 1
ATOM 758 C CA . ASN A 1 96 ? 30.127 -3.969 44.647 1.00 33.91 96 ASN A CA 1
ATOM 759 C C . ASN A 1 96 ? 30.591 -5.343 44.118 1.00 33.91 96 ASN A C 1
ATOM 761 O O . ASN A 1 96 ? 31.569 -5.876 44.635 1.00 33.91 96 ASN A O 1
ATOM 765 N N . ARG A 1 97 ? 29.968 -5.844 43.035 1.00 38.66 97 ARG A N 1
ATOM 766 C CA . ARG A 1 97 ? 30.657 -6.217 41.776 1.00 38.66 97 ARG A CA 1
ATOM 767 C C . ARG A 1 97 ? 29.714 -6.755 40.686 1.00 38.66 97 ARG A C 1
ATOM 769 O O . ARG A 1 97 ? 29.017 -7.746 40.863 1.00 38.66 97 ARG A O 1
ATOM 776 N N . ASN A 1 98 ? 29.812 -6.078 39.542 1.00 33.12 98 ASN A N 1
ATOM 777 C CA . ASN A 1 98 ? 29.624 -6.505 38.150 1.00 33.12 98 ASN A CA 1
ATOM 778 C C . ASN A 1 98 ? 29.791 -8.006 37.843 1.00 33.12 98 ASN A C 1
ATOM 780 O O . ASN A 1 98 ? 30.691 -8.646 38.378 1.00 33.12 98 ASN A O 1
ATOM 784 N N . THR A 1 99 ? 29.118 -8.482 36.783 1.00 39.41 99 THR A N 1
ATOM 785 C CA . THR A 1 99 ? 29.814 -8.922 35.546 1.00 39.41 99 THR A CA 1
ATOM 786 C C . THR A 1 99 ? 28.868 -9.160 34.360 1.00 39.41 99 THR A C 1
ATOM 788 O O . THR A 1 99 ? 28.002 -10.026 34.364 1.00 39.41 99 THR A O 1
ATOM 791 N N . THR A 1 100 ? 29.114 -8.384 33.306 1.00 42.59 100 THR A N 1
ATOM 792 C CA . THR A 1 100 ? 28.709 -8.576 31.909 1.00 42.59 100 THR A CA 1
ATOM 793 C C . THR A 1 100 ? 29.344 -9.838 31.320 1.00 42.59 100 THR A C 1
ATOM 795 O O . THR A 1 100 ? 30.545 -10.046 31.496 1.00 42.59 100 THR A O 1
ATOM 798 N N . ARG A 1 101 ? 28.611 -10.610 30.503 1.00 37.09 101 ARG A N 1
ATOM 799 C CA . ARG A 1 101 ? 29.239 -11.514 29.524 1.00 37.09 101 ARG A CA 1
ATOM 800 C C . ARG A 1 101 ? 28.446 -11.589 28.215 1.00 37.09 101 ARG A C 1
ATOM 802 O O . ARG A 1 101 ? 27.369 -12.165 28.143 1.00 37.09 101 ARG A O 1
ATOM 809 N N . ARG A 1 102 ? 29.035 -10.973 27.184 1.00 35.34 102 ARG A N 1
ATOM 810 C CA . ARG A 1 102 ? 28.787 -11.193 25.752 1.00 35.34 102 ARG A CA 1
ATOM 811 C C . ARG A 1 102 ? 29.261 -12.597 25.360 1.00 35.34 102 ARG A C 1
ATOM 813 O O . ARG A 1 102 ? 30.317 -13.029 25.816 1.00 35.34 102 ARG A O 1
ATOM 820 N N . GLY A 1 103 ? 28.553 -13.223 24.427 1.00 34.16 103 GLY A N 1
ATOM 821 C CA . GLY A 1 103 ? 29.017 -14.390 23.681 1.00 34.16 103 GLY A CA 1
ATOM 822 C C . GLY A 1 103 ? 28.264 -14.494 22.361 1.00 34.16 103 GLY A C 1
ATOM 823 O O . GLY A 1 103 ? 27.095 -14.855 22.344 1.00 34.16 103 GLY A O 1
ATOM 824 N N . ALA A 1 104 ? 28.937 -14.122 21.275 1.00 35.69 104 ALA A N 1
ATOM 825 C CA . ALA A 1 104 ? 28.545 -14.421 19.907 1.00 35.69 104 ALA A CA 1
ATOM 826 C C . ALA A 1 104 ? 29.053 -15.820 19.532 1.00 35.69 104 ALA A C 1
ATOM 828 O O . ALA A 1 104 ? 30.172 -16.168 19.904 1.00 35.69 104 ALA A O 1
ATOM 829 N N . ALA A 1 105 ? 28.280 -16.578 18.754 1.00 36.59 105 ALA A N 1
ATOM 830 C CA . ALA A 1 105 ? 28.809 -17.646 17.911 1.00 36.59 105 ALA A CA 1
ATOM 831 C C . ALA A 1 105 ? 27.853 -17.938 16.747 1.00 36.59 105 ALA A C 1
ATOM 833 O O . ALA A 1 105 ? 26.663 -18.191 16.918 1.00 36.59 105 ALA A O 1
ATOM 834 N N . THR A 1 106 ? 28.441 -17.873 15.563 1.00 37.09 106 THR A N 1
ATOM 835 C CA . THR A 1 106 ? 28.000 -18.343 14.255 1.00 37.09 106 THR A CA 1
ATOM 836 C C . THR A 1 106 ? 27.725 -19.849 14.239 1.00 37.09 106 THR A C 1
ATOM 838 O O . THR A 1 106 ? 28.459 -20.623 14.852 1.00 37.09 106 THR A O 1
ATOM 841 N N . ARG A 1 107 ? 26.740 -20.293 13.444 1.00 36.03 107 ARG A N 1
ATOM 842 C CA . ARG A 1 107 ? 26.738 -21.658 12.897 1.00 36.03 107 ARG A CA 1
ATOM 843 C C . ARG A 1 107 ? 25.997 -21.734 11.563 1.00 36.03 107 ARG A C 1
ATOM 845 O O . ARG A 1 107 ? 24.784 -21.580 11.493 1.00 36.03 107 ARG A O 1
ATOM 852 N N . THR A 1 108 ? 26.772 -21.982 10.518 1.00 38.56 108 THR A N 1
ATOM 853 C CA . THR A 1 108 ? 26.372 -22.503 9.211 1.00 38.56 108 THR A CA 1
ATOM 854 C C . THR A 1 108 ? 25.891 -23.947 9.351 1.00 38.56 108 THR A C 1
ATOM 856 O O . THR A 1 108 ? 26.572 -24.752 9.987 1.00 38.56 108 THR A O 1
ATOM 859 N N . GLN A 1 109 ? 24.768 -24.298 8.717 1.00 42.16 109 GLN A N 1
ATOM 860 C CA . GLN A 1 109 ? 24.474 -25.683 8.355 1.00 42.16 109 GLN A CA 1
ATOM 861 C C . GLN A 1 109 ? 23.817 -25.791 6.978 1.00 42.16 109 GLN A C 1
ATOM 863 O O . GLN A 1 109 ? 22.817 -25.157 6.658 1.00 42.16 109 GLN A O 1
ATOM 868 N N . THR A 1 110 ? 24.481 -26.632 6.203 1.00 35.31 110 THR A N 1
ATOM 869 C CA . THR A 1 110 ? 24.179 -27.271 4.933 1.00 35.31 110 THR A CA 1
ATOM 870 C C . THR A 1 110 ? 22.952 -28.184 5.039 1.00 35.31 110 THR A C 1
ATOM 872 O O . THR A 1 110 ? 22.872 -28.994 5.956 1.00 35.31 110 THR A O 1
ATOM 875 N N . ALA A 1 111 ? 22.052 -28.127 4.059 1.00 37.78 111 ALA A N 1
ATOM 876 C CA . ALA A 1 111 ? 21.114 -29.195 3.696 1.00 37.78 111 ALA A CA 1
ATOM 877 C C . ALA A 1 111 ? 20.747 -28.943 2.222 1.00 37.78 111 ALA A C 1
ATOM 879 O O . ALA A 1 111 ? 20.489 -27.810 1.839 1.00 37.78 111 ALA A O 1
ATOM 880 N N . GLY A 1 112 ? 20.825 -29.888 1.294 1.00 33.94 112 GLY A N 1
ATOM 881 C CA . GLY A 1 112 ? 20.405 -31.278 1.410 1.00 33.94 112 GLY A CA 1
ATOM 882 C C . GLY A 1 112 ? 19.339 -31.484 0.337 1.00 33.94 112 GLY A C 1
ATOM 883 O O . GLY A 1 112 ? 18.148 -31.418 0.607 1.00 33.94 112 GLY A O 1
ATOM 884 N N . ARG A 1 113 ? 19.800 -31.615 -0.909 1.00 34.38 113 ARG A N 1
ATOM 885 C CA . ARG A 1 113 ? 19.012 -31.827 -2.128 1.00 34.38 113 ARG A CA 1
ATOM 886 C C . ARG A 1 113 ? 18.388 -33.225 -2.061 1.00 34.38 113 ARG A C 1
ATOM 888 O O . ARG A 1 113 ? 19.126 -34.199 -2.148 1.00 34.38 113 ARG A O 1
ATOM 895 N N . SER A 1 114 ? 17.066 -33.321 -1.919 1.00 39.38 114 SER A N 1
ATOM 896 C CA . SER A 1 114 ? 16.329 -34.571 -2.132 1.00 39.38 114 SER A CA 1
ATOM 897 C C . SER A 1 114 ? 15.333 -34.431 -3.274 1.00 39.38 114 SER A C 1
ATOM 899 O O . SER A 1 114 ? 14.523 -33.512 -3.342 1.00 39.38 114 SER A O 1
ATOM 901 N N . ARG A 1 115 ? 15.524 -35.371 -4.190 1.00 35.62 115 ARG A N 1
ATOM 902 C CA . ARG A 1 115 ? 14.792 -35.744 -5.390 1.00 35.62 115 ARG A CA 1
ATOM 903 C C . ARG A 1 115 ? 13.482 -36.400 -4.951 1.00 35.62 115 ARG A C 1
ATOM 905 O O . ARG A 1 115 ? 13.539 -37.328 -4.154 1.00 35.62 115 ARG A O 1
ATOM 912 N N . ILE A 1 116 ? 12.345 -35.927 -5.450 1.00 39.84 116 ILE A N 1
ATOM 913 C CA . ILE A 1 116 ? 11.073 -36.648 -5.349 1.00 39.84 116 ILE A CA 1
ATOM 914 C C . ILE A 1 116 ? 10.627 -36.957 -6.769 1.00 39.84 116 ILE A C 1
ATOM 916 O O . ILE A 1 116 ? 10.670 -36.105 -7.658 1.00 39.84 116 ILE A O 1
ATOM 920 N N . GLU A 1 117 ? 10.341 -38.236 -6.941 1.00 38.69 117 GLU A N 1
ATOM 921 C CA . GLU A 1 117 ? 9.969 -38.917 -8.161 1.00 38.69 117 GLU A CA 1
ATOM 922 C C . GLU A 1 117 ? 8.557 -38.529 -8.595 1.00 38.69 117 GLU A C 1
ATOM 924 O O . GLU A 1 117 ? 7.678 -38.238 -7.785 1.00 38.69 117 GLU A O 1
ATOM 929 N N . GLN A 1 118 ? 8.395 -38.507 -9.912 1.00 39.09 118 GLN A N 1
ATOM 930 C CA . GLN A 1 118 ? 7.124 -38.469 -10.610 1.00 39.09 118 GLN A CA 1
ATOM 931 C C . GLN A 1 118 ? 6.435 -39.825 -10.445 1.00 39.09 118 GLN A C 1
ATOM 933 O O . GLN A 1 118 ? 7.064 -40.861 -10.659 1.00 39.09 118 GLN A O 1
ATOM 938 N N . SER A 1 119 ? 5.144 -39.813 -10.142 1.00 39.38 119 SER A N 1
ATOM 939 C CA . SER A 1 119 ? 4.258 -40.926 -10.460 1.00 39.38 119 SER A CA 1
ATOM 940 C C . SER A 1 119 ? 2.915 -40.358 -10.891 1.00 39.38 119 SER A C 1
ATOM 942 O O . SER A 1 119 ? 2.196 -39.756 -10.093 1.00 39.38 119 SER A O 1
ATOM 944 N N . ASP A 1 120 ? 2.657 -40.531 -12.179 1.00 41.16 120 ASP A N 1
ATOM 945 C CA . ASP A 1 120 ? 1.395 -40.325 -12.865 1.00 41.16 120 ASP A CA 1
ATOM 946 C C . ASP A 1 120 ? 0.327 -41.284 -12.314 1.00 41.16 120 ASP A C 1
ATOM 948 O O . ASP A 1 120 ? 0.558 -42.495 -12.262 1.00 41.16 120 ASP A O 1
ATOM 952 N N . HIS A 1 121 ? -0.845 -40.766 -11.940 1.00 46.19 121 HIS A N 1
ATOM 953 C CA . HIS A 1 121 ? -2.090 -41.536 -11.938 1.00 46.19 121 HIS A CA 1
ATOM 954 C C . HIS A 1 121 ? -3.302 -40.590 -11.964 1.00 46.19 121 HIS A C 1
ATOM 956 O O . HIS A 1 121 ? -3.495 -39.793 -11.051 1.00 46.19 121 HIS A O 1
ATOM 962 N N . ASP A 1 122 ? -4.079 -40.711 -13.031 1.00 39.69 122 ASP A N 1
ATOM 963 C CA . ASP A 1 122 ? -5.410 -40.160 -13.321 1.00 39.69 122 ASP A CA 1
ATOM 964 C C . ASP A 1 122 ? -6.180 -41.339 -13.965 1.00 39.69 122 ASP A C 1
ATOM 966 O O . ASP A 1 122 ? -5.520 -42.214 -14.547 1.00 39.69 122 ASP A O 1
ATOM 970 N N . PRO A 1 123 ? -7.516 -41.312 -14.090 1.00 55.53 123 PRO A N 1
ATOM 971 C CA . PRO A 1 123 ? -8.566 -40.888 -13.164 1.00 55.53 123 PRO A CA 1
ATOM 972 C C . PRO A 1 123 ? -9.642 -42.012 -13.073 1.00 55.53 123 PRO A C 1
ATOM 974 O O . PRO A 1 123 ? -9.348 -43.161 -13.384 1.00 55.53 123 PRO A O 1
ATOM 977 N N . ASP A 1 124 ? -10.872 -41.660 -12.689 1.00 41.22 124 ASP A N 1
ATOM 978 C CA . ASP A 1 124 ? -12.116 -42.458 -12.731 1.00 41.22 124 ASP A CA 1
ATOM 979 C C . ASP A 1 124 ? -12.484 -43.180 -11.423 1.00 41.22 124 ASP A C 1
ATOM 981 O O . ASP A 1 124 ? -12.026 -44.282 -11.141 1.00 41.22 124 ASP A O 1
ATOM 985 N N . ASP A 1 125 ? -13.383 -42.568 -10.644 1.00 44.12 125 ASP A N 1
ATOM 986 C CA . ASP A 1 125 ? -14.617 -43.273 -10.278 1.00 44.12 125 ASP A CA 1
ATOM 987 C C . ASP A 1 125 ? -15.707 -42.272 -9.868 1.00 44.12 125 ASP A C 1
ATOM 989 O O . ASP A 1 125 ? -15.572 -41.491 -8.919 1.00 44.12 125 ASP A O 1
ATOM 993 N N . ASP A 1 126 ? -16.778 -42.296 -10.654 1.00 44.88 126 ASP A N 1
ATOM 994 C CA . ASP A 1 126 ? -18.090 -41.748 -10.350 1.00 44.88 126 ASP A CA 1
ATOM 995 C C . ASP A 1 126 ? -18.610 -42.349 -9.041 1.00 44.88 126 ASP A C 1
ATOM 997 O O . ASP A 1 126 ? -18.418 -43.532 -8.809 1.00 44.88 126 ASP A O 1
ATOM 1001 N N . HIS A 1 127 ? -19.320 -41.574 -8.217 1.00 49.97 127 HIS A N 1
ATOM 1002 C CA . HIS A 1 127 ? -20.578 -42.014 -7.599 1.00 49.97 127 HIS A CA 1
ATOM 1003 C C . HIS A 1 127 ? -21.266 -40.843 -6.883 1.00 49.97 127 HIS A C 1
ATOM 1005 O O . HIS A 1 127 ? -20.917 -40.420 -5.782 1.00 49.97 127 HIS A O 1
ATOM 1011 N N . ASP A 1 128 ? -22.260 -40.328 -7.600 1.00 42.97 128 ASP A N 1
ATOM 1012 C CA . ASP A 1 128 ? -23.575 -39.887 -7.143 1.00 42.97 128 ASP A CA 1
ATOM 1013 C C . ASP A 1 128 ? -23.981 -40.363 -5.731 1.00 42.97 128 ASP A C 1
ATOM 1015 O O . ASP A 1 128 ? -23.896 -41.555 -5.430 1.00 42.97 128 ASP A O 1
ATOM 1019 N N . ASN A 1 129 ? -24.451 -39.430 -4.893 1.00 38.72 129 ASN A N 1
ATOM 1020 C CA . ASN A 1 129 ? -25.559 -39.655 -3.956 1.00 38.72 129 ASN A CA 1
ATOM 1021 C C . ASN A 1 129 ? -25.978 -38.348 -3.257 1.00 38.72 129 ASN A C 1
ATOM 1023 O O . ASN A 1 129 ? -25.363 -37.886 -2.295 1.00 38.72 129 ASN A O 1
ATOM 1027 N N . THR A 1 130 ? -27.081 -37.787 -3.749 1.00 42.00 130 THR A N 1
ATOM 1028 C CA . THR A 1 130 ? -27.957 -36.828 -3.050 1.00 42.00 130 THR A CA 1
ATOM 1029 C C . THR A 1 130 ? -29.051 -37.625 -2.299 1.00 42.00 130 THR A C 1
ATOM 1031 O O . THR A 1 130 ? -29.366 -38.741 -2.712 1.00 42.00 130 THR A O 1
ATOM 1034 N N . PRO A 1 131 ? -29.573 -37.130 -1.159 1.00 48.34 131 PRO A N 1
ATOM 1035 C CA . PRO A 1 131 ? -30.061 -37.943 -0.039 1.00 48.34 131 PRO A CA 1
ATOM 1036 C C . PRO A 1 131 ? -31.576 -38.193 -0.075 1.00 48.34 131 PRO A C 1
ATOM 1038 O O . PRO A 1 131 ? -32.284 -37.503 -0.807 1.00 48.34 131 PRO A O 1
ATOM 1041 N N . PRO A 1 132 ? -32.112 -39.090 0.775 1.00 54.00 132 PRO A N 1
ATOM 1042 C CA . PRO A 1 132 ? -33.538 -39.124 1.028 1.00 54.00 132 PRO A CA 1
ATOM 1043 C C . PRO A 1 132 ? -33.925 -38.300 2.262 1.00 54.00 132 PRO A C 1
ATOM 1045 O O . PRO A 1 132 ? -33.332 -38.402 3.338 1.00 54.00 132 PRO A O 1
ATOM 1048 N N . GLU A 1 133 ? -34.977 -37.521 2.043 1.00 45.84 133 GLU A N 1
ATOM 1049 C CA . GLU A 1 133 ? -35.929 -36.983 3.008 1.00 45.84 133 GLU A CA 1
ATOM 1050 C C . GLU A 1 133 ? -36.440 -38.065 3.973 1.00 45.84 133 GLU A C 1
ATOM 1052 O O . GLU A 1 133 ? -36.690 -39.205 3.568 1.00 45.84 133 GLU A O 1
ATOM 1057 N N . ARG A 1 134 ? -36.666 -37.677 5.232 1.00 46.28 134 ARG A N 1
ATOM 1058 C CA . ARG A 1 134 ? -37.732 -38.233 6.070 1.00 46.28 134 ARG A CA 1
ATOM 1059 C C . ARG A 1 134 ? -38.327 -37.133 6.935 1.00 46.28 134 ARG A C 1
ATOM 1061 O O . ARG A 1 134 ? -37.676 -36.641 7.855 1.00 46.28 134 ARG A O 1
ATOM 1068 N N . ASP A 1 135 ? -39.557 -36.788 6.585 1.00 44.28 135 ASP A N 1
ATOM 1069 C CA . ASP A 1 135 ? -40.590 -36.335 7.502 1.00 44.28 135 ASP A CA 1
ATOM 1070 C C . ASP A 1 135 ? -40.808 -37.401 8.583 1.00 44.28 135 ASP A C 1
ATOM 1072 O O . ASP A 1 135 ? -40.789 -38.591 8.265 1.00 44.28 135 ASP A O 1
ATOM 1076 N N . GLU A 1 136 ? -41.028 -36.986 9.828 1.00 52.00 136 GLU A N 1
ATOM 1077 C CA . GLU A 1 136 ? -41.936 -37.677 10.746 1.00 52.00 136 GLU A CA 1
ATOM 1078 C C . GLU A 1 136 ? -42.267 -36.756 11.930 1.00 52.00 136 GLU A C 1
ATOM 1080 O O . GLU A 1 136 ? -41.391 -36.232 12.623 1.00 52.00 136 GLU A O 1
ATOM 1085 N N . ASP A 1 137 ? -43.571 -36.543 12.067 1.00 45.25 137 ASP A N 1
ATOM 1086 C CA . ASP A 1 137 ? -44.291 -35.860 13.129 1.00 45.25 137 ASP A CA 1
ATOM 1087 C C . ASP A 1 137 ? -44.137 -36.567 14.492 1.00 45.25 137 ASP A C 1
ATOM 1089 O O . ASP A 1 137 ? -43.942 -37.782 14.540 1.00 45.25 137 ASP A O 1
ATOM 1093 N N . ASN A 1 138 ? -44.259 -35.806 15.587 1.00 43.53 138 ASN A N 1
ATOM 1094 C CA . ASN A 1 138 ? -44.890 -36.185 16.871 1.00 43.53 138 ASN A CA 1
ATOM 1095 C C . ASN A 1 138 ? -44.784 -34.976 17.827 1.00 43.53 138 ASN A C 1
ATOM 1097 O O . ASN A 1 138 ? -43.684 -34.484 18.075 1.00 43.53 138 ASN A O 1
ATOM 1101 N N . GLU A 1 139 ? -45.893 -34.290 18.131 1.00 43.72 139 GLU A N 1
ATOM 1102 C CA . GLU A 1 139 ? -46.807 -34.561 19.269 1.00 43.72 139 GLU A CA 1
ATOM 1103 C C . GLU A 1 139 ? -46.062 -34.386 20.610 1.00 43.72 139 GLU A C 1
ATOM 1105 O O . GLU A 1 139 ? -45.167 -35.156 20.938 1.00 43.72 139 GLU A O 1
ATOM 1110 N N . ASP A 1 140 ? -46.154 -33.208 21.240 1.00 44.22 140 ASP A N 1
ATOM 1111 C CA . ASP A 1 140 ? -47.164 -32.836 22.255 1.00 44.22 140 ASP A CA 1
ATOM 1112 C C . ASP A 1 140 ? -47.264 -33.855 23.400 1.00 44.22 140 ASP A C 1
ATOM 1114 O O . ASP A 1 140 ? -48.109 -34.740 23.362 1.00 44.22 140 ASP A O 1
ATOM 1118 N N . GLU A 1 141 ? -46.465 -33.665 24.457 1.00 47.22 141 GLU A N 1
ATOM 1119 C CA . GLU A 1 141 ? -46.817 -34.116 25.809 1.00 47.22 141 GLU A CA 1
ATOM 1120 C C . GLU A 1 141 ? -46.476 -33.007 26.819 1.00 47.22 141 GLU A C 1
ATOM 1122 O O . GLU A 1 141 ? -45.318 -32.665 27.074 1.00 47.22 141 GLU A O 1
ATOM 1127 N N . GLU A 1 142 ? -47.545 -32.391 27.326 1.00 47.47 142 GLU A N 1
ATOM 1128 C CA . GLU A 1 142 ? -47.585 -31.583 28.538 1.00 47.47 142 GLU A CA 1
ATOM 1129 C C . GLU A 1 142 ? -47.421 -32.522 29.743 1.00 47.47 142 GLU A C 1
ATOM 1131 O O . GLU A 1 142 ? -48.290 -33.354 29.996 1.00 47.47 142 GLU A O 1
ATOM 1136 N N . GLU A 1 143 ? -46.337 -32.381 30.505 1.00 47.09 143 GLU A N 1
ATOM 1137 C CA . GLU A 1 143 ? -46.231 -32.966 31.845 1.00 47.09 143 GLU A CA 1
ATOM 1138 C C . GLU A 1 143 ? -46.269 -31.837 32.883 1.00 47.09 143 GLU A C 1
ATOM 1140 O O . GLU A 1 143 ? -45.298 -31.113 33.121 1.00 47.09 143 GLU A O 1
ATOM 1145 N N . GLU A 1 144 ? -47.460 -31.669 33.462 1.00 46.66 144 GLU A N 1
ATOM 1146 C CA . GLU A 1 144 ? -47.679 -31.047 34.761 1.00 46.66 144 GLU A CA 1
ATOM 1147 C C . GLU A 1 144 ? -47.140 -31.995 35.846 1.00 46.66 144 GLU A C 1
ATOM 1149 O O . GLU A 1 144 ? -47.718 -33.054 36.075 1.00 46.66 144 GLU A O 1
ATOM 1154 N N . GLU A 1 145 ? -46.071 -31.617 36.551 1.00 45.53 145 GLU A N 1
ATOM 1155 C CA . GLU A 1 145 ? -45.691 -32.269 37.811 1.00 45.53 145 GLU A CA 1
ATOM 1156 C C . GLU A 1 145 ? -45.583 -31.235 38.940 1.00 45.53 145 GLU A C 1
ATOM 1158 O O . GLU A 1 145 ? -44.635 -30.459 39.056 1.00 45.53 145 GLU A O 1
ATOM 1163 N N . GLU A 1 146 ? -46.684 -31.203 39.691 1.00 45.53 146 GLU A N 1
ATOM 1164 C CA . GLU A 1 146 ? -46.812 -31.234 41.151 1.00 45.53 146 GLU A CA 1
ATOM 1165 C C . GLU A 1 146 ? -45.829 -30.427 42.023 1.00 45.53 146 GLU A C 1
ATOM 1167 O O . GLU A 1 146 ? -44.639 -30.701 42.174 1.00 45.53 146 GLU A O 1
ATOM 1172 N N . GLU A 1 147 ? -46.434 -29.454 42.709 1.00 46.66 147 GLU A N 1
ATOM 1173 C CA . GLU A 1 147 ? -45.938 -28.749 43.884 1.00 46.66 147 GLU A CA 1
ATOM 1174 C C . GLU A 1 147 ? -45.690 -29.719 45.059 1.00 46.66 147 GLU A C 1
ATOM 1176 O O . GLU A 1 147 ? -46.636 -30.189 45.691 1.00 46.66 147 GLU A O 1
ATOM 1181 N N . GLU A 1 148 ? -44.429 -29.932 45.445 1.00 46.66 148 GLU A N 1
ATOM 1182 C CA . GLU A 1 148 ? -44.085 -30.303 46.825 1.00 46.66 148 GLU A CA 1
ATOM 1183 C C . GLU A 1 148 ? -43.403 -29.120 47.530 1.00 46.66 148 GLU A C 1
ATOM 1185 O O . GLU A 1 148 ? -42.236 -28.786 47.305 1.00 46.66 148 GLU A O 1
ATOM 1190 N N . GLU A 1 149 ? -44.174 -28.460 48.399 1.00 41.53 149 GLU A N 1
ATOM 1191 C CA . GLU A 1 149 ? -43.685 -27.514 49.398 1.00 41.53 149 GLU A CA 1
ATOM 1192 C C . GLU A 1 149 ? -42.891 -28.253 50.486 1.00 41.53 149 GLU A C 1
ATOM 1194 O O . GLU A 1 149 ? -43.462 -28.983 51.297 1.00 41.53 149 GLU A O 1
ATOM 1199 N N . ASP A 1 150 ? -41.589 -27.977 50.578 1.00 42.16 150 ASP A N 1
ATOM 1200 C CA . ASP A 1 150 ? -40.762 -28.347 51.730 1.00 42.16 150 ASP A CA 1
ATOM 1201 C C . ASP A 1 150 ? -40.339 -27.066 52.496 1.00 42.16 150 ASP A C 1
ATOM 1203 O O . ASP A 1 150 ? -39.504 -26.286 52.016 1.00 42.16 150 ASP A O 1
ATOM 1207 N N . PRO A 1 151 ? -40.934 -26.756 53.670 1.00 53.72 151 PRO A N 1
ATOM 1208 C CA . PRO A 1 151 ? -40.711 -25.494 54.367 1.00 53.72 151 PRO A CA 1
ATOM 1209 C C . PRO A 1 151 ? -39.650 -25.634 55.468 1.00 53.72 151 PRO A C 1
ATOM 1211 O O . PRO A 1 151 ? -39.968 -25.795 56.647 1.00 53.72 151 PRO A O 1
ATOM 1214 N N . ALA A 1 152 ? -38.368 -25.480 55.124 1.00 39.41 152 ALA A N 1
ATOM 1215 C CA . ALA A 1 152 ? -37.325 -25.282 56.134 1.00 39.41 152 ALA A CA 1
ATOM 1216 C C . ALA A 1 152 ? -36.108 -24.495 55.615 1.00 39.41 152 ALA A C 1
ATOM 1218 O O . ALA A 1 152 ? -35.185 -25.043 55.028 1.00 39.41 152 ALA A O 1
ATOM 1219 N N . ALA A 1 153 ? -36.113 -23.189 55.910 1.00 39.75 153 ALA A N 1
ATOM 1220 C CA . ALA A 1 153 ? -34.964 -22.317 56.189 1.00 39.75 153 ALA A CA 1
ATOM 1221 C C . ALA A 1 153 ? -33.623 -22.654 55.486 1.00 39.75 153 ALA A C 1
ATOM 1223 O O . ALA A 1 153 ? -32.886 -23.556 55.860 1.00 39.75 153 ALA A O 1
ATOM 1224 N N . THR A 1 154 ? -33.137 -21.793 54.598 1.00 36.50 154 THR A N 1
ATOM 1225 C CA . THR A 1 154 ? -32.494 -20.552 55.039 1.00 36.50 154 THR A CA 1
ATOM 1226 C C . THR A 1 154 ? -32.604 -19.492 53.953 1.00 36.50 154 THR A C 1
ATOM 1228 O O . THR A 1 154 ? -31.975 -19.556 52.900 1.00 36.50 154 THR A O 1
ATOM 1231 N N . ASN A 1 155 ? -33.385 -18.462 54.265 1.00 40.22 155 ASN A N 1
ATOM 1232 C CA . ASN A 1 155 ? -33.415 -17.203 53.544 1.00 40.22 155 ASN A CA 1
ATOM 1233 C C . ASN A 1 155 ? -32.056 -16.508 53.739 1.00 40.22 155 ASN A C 1
ATOM 1235 O O . ASN A 1 155 ? -31.880 -15.651 54.608 1.00 40.22 155 ASN A O 1
ATOM 1239 N N . THR A 1 156 ? -31.057 -16.935 52.967 1.00 36.78 156 THR A N 1
ATOM 1240 C CA . THR A 1 156 ? -29.834 -16.166 52.758 1.00 36.78 156 THR A CA 1
ATOM 1241 C C . THR A 1 156 ? -30.250 -15.018 51.857 1.00 36.78 156 THR A C 1
ATOM 1243 O O . THR A 1 156 ? -30.167 -15.105 50.636 1.00 36.78 156 THR A O 1
ATOM 1246 N N . ILE A 1 157 ? -30.797 -13.962 52.464 1.00 47.12 157 ILE A N 1
ATOM 1247 C CA . ILE A 1 157 ? -31.060 -12.706 51.774 1.00 47.12 157 ILE A CA 1
ATOM 1248 C C . ILE A 1 157 ? -29.693 -12.234 51.291 1.00 47.12 157 ILE A C 1
ATOM 1250 O O . ILE A 1 157 ? -28.918 -11.649 52.053 1.00 47.12 157 ILE A O 1
ATOM 1254 N N . ASN A 1 158 ? -29.385 -12.522 50.029 1.00 49.97 158 ASN A N 1
ATOM 1255 C CA . ASN A 1 158 ? -28.367 -11.824 49.271 1.00 49.97 158 ASN A CA 1
ATOM 1256 C C . ASN A 1 158 ? -28.819 -10.365 49.259 1.00 49.97 158 ASN A C 1
ATOM 1258 O O . ASN A 1 158 ? -29.585 -9.951 48.393 1.00 49.97 158 ASN A O 1
ATOM 1262 N N . LYS A 1 159 ? -28.448 -9.600 50.293 1.00 55.62 159 LYS A N 1
ATOM 1263 C CA . LYS A 1 159 ? -28.678 -8.161 50.329 1.00 55.62 159 LYS A CA 1
ATOM 1264 C C . LYS A 1 159 ? -27.962 -7.600 49.113 1.00 55.62 159 LYS A C 1
ATOM 1266 O O . LYS A 1 159 ? -26.740 -7.504 49.116 1.00 55.62 159 LYS A O 1
ATOM 1271 N N . THR A 1 160 ? -28.723 -7.272 48.076 1.00 64.75 160 THR A N 1
ATOM 1272 C CA . THR A 1 160 ? -28.221 -6.509 46.944 1.00 64.75 160 THR A CA 1
ATOM 1273 C C . THR A 1 160 ? -27.754 -5.173 47.493 1.00 64.75 160 THR A C 1
ATOM 1275 O O . THR A 1 160 ? -28.569 -4.355 47.916 1.00 64.75 160 THR A O 1
ATOM 1278 N N . THR A 1 161 ? -26.442 -4.982 47.544 1.00 72.88 161 THR A N 1
ATOM 1279 C CA . THR A 1 161 ? -25.835 -3.739 48.010 1.00 72.88 161 THR A CA 1
ATOM 1280 C C . THR A 1 161 ? -26.287 -2.600 47.120 1.00 72.88 161 THR A C 1
ATOM 1282 O O . THR A 1 161 ? -26.085 -2.635 45.906 1.00 72.88 161 THR A O 1
ATOM 1285 N N . GLN A 1 162 ? -26.880 -1.576 47.717 1.00 82.38 162 GLN A N 1
ATOM 1286 C CA . GLN A 1 162 ? -27.258 -0.359 47.016 1.00 82.38 162 GLN A CA 1
ATOM 1287 C C . GLN A 1 162 ? -26.204 0.731 47.228 1.00 82.38 162 GLN A C 1
ATOM 1289 O O . GLN A 1 162 ? -25.388 0.679 48.148 1.00 82.38 162 GLN A O 1
ATOM 1294 N N . PHE A 1 163 ? -26.223 1.766 46.388 1.00 82.88 163 PHE A N 1
ATOM 1295 C CA . PHE A 1 163 ? -25.297 2.900 46.494 1.00 82.88 163 PHE A CA 1
ATOM 1296 C C . PHE A 1 163 ? -25.305 3.558 47.890 1.00 82.88 163 PHE A C 1
ATOM 1298 O O . PHE A 1 163 ? -24.266 4.001 48.383 1.00 82.88 163 PHE A O 1
ATOM 1305 N N . SER A 1 164 ? -26.470 3.593 48.545 1.00 84.31 164 SER A N 1
ATOM 1306 C CA . SER A 1 164 ? -26.641 4.102 49.912 1.00 84.31 164 SER A CA 1
ATOM 1307 C C . SER A 1 164 ? -25.898 3.285 50.969 1.00 84.31 164 SER A C 1
ATOM 1309 O O . SER A 1 164 ? -25.542 3.840 52.005 1.00 84.31 164 SER A O 1
ATOM 1311 N N . ASP A 1 165 ? -25.632 2.005 50.704 1.00 83.38 165 ASP A N 1
ATOM 1312 C CA . ASP A 1 165 ? -24.966 1.094 51.641 1.00 83.38 165 ASP A CA 1
ATOM 1313 C C . ASP A 1 165 ? -23.437 1.263 51.625 1.00 83.38 165 ASP A C 1
ATOM 1315 O O . ASP A 1 165 ? -22.722 0.722 52.472 1.00 83.38 165 ASP A O 1
ATOM 1319 N N . LEU A 1 166 ? -22.914 2.034 50.667 1.00 84.94 166 LEU A N 1
ATOM 1320 C CA . LEU A 1 166 ? -21.494 2.332 50.550 1.00 84.94 166 LEU A CA 1
ATOM 1321 C C . LEU A 1 166 ? -21.065 3.449 51.509 1.00 84.94 166 LEU A C 1
ATOM 1323 O O . LEU A 1 166 ? -21.756 4.445 51.712 1.00 84.94 166 LEU A O 1
ATOM 1327 N N . THR A 1 167 ? -19.840 3.332 52.028 1.00 88.81 167 THR A N 1
ATOM 1328 C CA . THR A 1 167 ? -19.167 4.443 52.726 1.00 88.81 167 THR A CA 1
ATOM 1329 C C . THR A 1 167 ? -18.991 5.653 51.795 1.00 88.81 167 THR A C 1
ATOM 1331 O O . THR A 1 167 ? -18.912 5.479 50.583 1.00 88.81 167 THR A O 1
ATOM 1334 N N . ALA A 1 168 ? -18.823 6.870 52.327 1.00 88.81 168 ALA A N 1
ATOM 1335 C CA . ALA A 1 168 ? -18.589 8.074 51.508 1.00 88.81 168 ALA A CA 1
ATOM 1336 C C . ALA A 1 168 ? -17.404 7.930 50.523 1.00 88.81 168 ALA A C 1
ATOM 1338 O O . ALA A 1 168 ? -17.466 8.388 49.379 1.00 88.81 168 ALA A O 1
ATOM 1339 N N . ASN A 1 169 ? -16.343 7.229 50.941 1.00 88.75 169 ASN A N 1
ATOM 1340 C CA . ASN A 1 169 ? -15.218 6.898 50.066 1.00 88.75 169 ASN A CA 1
ATOM 1341 C C . ASN A 1 169 ? -15.623 5.877 48.993 1.00 88.75 169 ASN A C 1
ATOM 1343 O O . ASN A 1 169 ? -15.334 6.097 47.826 1.00 88.75 169 ASN A O 1
ATOM 1347 N N . GLY A 1 170 ? -16.347 4.812 49.357 1.00 88.06 170 GLY A N 1
ATOM 1348 C CA . GLY A 1 170 ? -16.853 3.820 48.397 1.00 88.06 170 GLY A CA 1
ATOM 1349 C C . GLY A 1 170 ? -17.819 4.417 47.368 1.00 88.06 170 GLY A C 1
ATOM 1350 O O . GLY A 1 170 ? -17.748 4.084 46.191 1.00 88.06 170 GLY A O 1
ATOM 1351 N N . GLN A 1 171 ? -18.660 5.368 47.779 1.00 90.88 171 GLN A N 1
ATOM 1352 C CA . GLN A 1 171 ? -19.525 6.137 46.883 1.00 90.88 171 GLN A CA 1
ATOM 1353 C C . GLN A 1 171 ? -18.723 6.981 45.885 1.00 90.88 171 GLN A C 1
ATOM 1355 O O . GLN A 1 171 ? -19.088 7.071 44.713 1.00 90.88 171 GLN A O 1
ATOM 1360 N N . THR A 1 172 ? -17.636 7.608 46.341 1.00 92.62 172 THR A N 1
ATOM 1361 C CA . THR A 1 172 ? -16.749 8.410 45.485 1.00 92.62 172 THR A CA 1
ATOM 1362 C C . THR A 1 172 ? -15.980 7.517 44.509 1.00 92.62 172 THR A C 1
ATOM 1364 O O . THR A 1 172 ? -15.979 7.790 43.310 1.00 92.62 172 THR A O 1
ATOM 1367 N N . ASP A 1 173 ? -15.407 6.417 45.003 1.00 91.81 173 ASP A N 1
ATOM 1368 C CA . ASP A 1 173 ? -14.677 5.427 44.208 1.00 91.81 173 ASP A CA 1
ATOM 1369 C C . ASP A 1 173 ? -15.596 4.804 43.131 1.00 91.81 173 ASP A C 1
ATOM 1371 O O . ASP A 1 173 ? -15.212 4.723 41.962 1.00 91.81 173 ASP A O 1
ATOM 1375 N N . TRP A 1 174 ? -16.845 4.458 43.481 1.00 93.12 174 TRP A N 1
ATOM 1376 C CA . TRP A 1 174 ? -17.841 3.951 42.527 1.00 93.12 174 TRP A CA 1
ATOM 1377 C C . TRP A 1 174 ? -18.207 4.991 41.464 1.00 93.12 174 TRP A C 1
ATOM 1379 O O . TRP A 1 174 ? -18.250 4.658 40.282 1.00 93.12 174 TRP A O 1
ATOM 1389 N N . LYS A 1 175 ? -18.420 6.262 41.843 1.00 93.56 175 LYS A N 1
ATOM 1390 C CA . LYS A 1 175 ? -18.702 7.339 40.873 1.00 93.56 175 LYS A CA 1
ATOM 1391 C C . LYS A 1 175 ? -17.569 7.487 39.857 1.00 93.56 175 LYS A C 1
ATOM 1393 O O . LYS A 1 175 ? -17.842 7.594 38.666 1.00 93.56 175 LYS A O 1
ATOM 1398 N N . ILE A 1 176 ? -16.313 7.454 40.308 1.00 94.06 176 ILE A N 1
ATOM 1399 C CA . ILE A 1 176 ? -15.141 7.517 39.419 1.00 94.06 176 ILE A CA 1
ATOM 1400 C C . ILE A 1 176 ? -15.124 6.312 38.469 1.00 94.06 176 ILE A C 1
ATOM 1402 O O . ILE A 1 176 ? -14.954 6.485 37.262 1.00 94.06 176 ILE A O 1
ATOM 1406 N N . ALA A 1 177 ? -15.336 5.101 38.992 1.00 93.38 177 ALA A N 1
ATOM 1407 C CA . ALA A 1 177 ? -15.380 3.888 38.180 1.00 93.38 177 ALA A CA 1
ATOM 1408 C C . ALA A 1 177 ? -16.526 3.909 37.156 1.00 93.38 177 ALA A C 1
ATOM 1410 O O . ALA A 1 177 ? -16.344 3.488 36.017 1.00 93.38 177 ALA A O 1
ATOM 1411 N N . PHE A 1 178 ? -17.689 4.442 37.533 1.00 93.88 178 PHE A N 1
ATOM 1412 C CA . PHE A 1 178 ? -18.849 4.561 36.654 1.00 93.88 178 PHE A CA 1
ATOM 1413 C C . PHE A 1 178 ? -18.635 5.581 35.532 1.00 93.88 178 PHE A C 1
ATOM 1415 O O . PHE A 1 178 ? -19.000 5.318 34.386 1.00 93.88 178 PHE A O 1
ATOM 1422 N N . GLU A 1 179 ? -17.988 6.713 35.814 1.00 95.94 179 GLU A N 1
ATOM 1423 C CA . GLU A 1 179 ? -17.598 7.662 34.765 1.00 95.94 179 GLU A CA 1
ATOM 1424 C C . GLU A 1 179 ? -16.561 7.057 33.806 1.00 95.94 179 GLU A C 1
ATOM 1426 O O . GLU A 1 179 ? -16.686 7.204 32.589 1.00 95.94 179 GLU A O 1
ATOM 1431 N N . LEU A 1 180 ? -15.588 6.294 34.318 1.00 94.62 180 LEU A N 1
ATOM 1432 C CA . LEU A 1 180 ? -14.639 5.564 33.471 1.00 94.62 180 LEU A CA 1
ATOM 1433 C C . LEU A 1 180 ? -15.341 4.509 32.598 1.00 94.62 180 LEU A C 1
ATOM 1435 O O . LEU A 1 180 ? -15.037 4.400 31.410 1.00 94.62 180 LEU A O 1
ATOM 1439 N N . TYR A 1 181 ? -16.306 3.773 33.159 1.00 95.62 181 TYR A N 1
ATOM 1440 C CA . TYR A 1 181 ? -17.144 2.826 32.420 1.00 95.62 181 TYR A CA 1
ATOM 1441 C C . TYR A 1 181 ? -17.865 3.508 31.250 1.00 95.62 181 TYR A C 1
ATOM 1443 O O . TYR A 1 181 ? -17.758 3.032 30.123 1.00 95.62 181 TYR A O 1
ATOM 1451 N N . LYS A 1 182 ? -18.520 4.659 31.464 1.00 95.69 182 LYS A N 1
ATOM 1452 C CA . LYS A 1 182 ? -19.201 5.400 30.384 1.00 95.69 182 LYS A CA 1
ATOM 1453 C C . LYS A 1 182 ? -18.253 5.778 29.248 1.00 95.69 182 LYS A C 1
ATOM 1455 O O . LYS A 1 182 ? -18.601 5.630 28.075 1.00 95.69 182 LYS A O 1
ATOM 1460 N N . VAL A 1 183 ? -17.057 6.264 29.587 1.00 94.81 183 VAL A N 1
ATOM 1461 C CA . VAL A 1 183 ? -16.031 6.617 28.595 1.00 94.81 183 VAL A CA 1
ATOM 1462 C C . VAL A 1 183 ? -15.606 5.379 27.805 1.00 94.81 183 VAL A C 1
ATOM 1464 O O . VAL A 1 183 ? -15.603 5.410 26.573 1.00 94.81 183 VAL A O 1
ATOM 1467 N N . ASN A 1 184 ? -15.309 4.275 28.491 1.00 94.31 184 ASN A N 1
ATOM 1468 C CA . ASN A 1 184 ? -14.918 3.022 27.849 1.00 94.31 184 ASN A CA 1
ATOM 1469 C C . ASN A 1 184 ? -16.035 2.453 26.966 1.00 94.31 184 ASN A C 1
ATOM 1471 O O . ASN A 1 184 ? -15.755 2.000 25.859 1.00 94.31 184 ASN A O 1
ATOM 1475 N N . MET A 1 185 ? -17.290 2.544 27.407 1.00 94.81 185 MET A N 1
ATOM 1476 C CA . MET A 1 185 ? -18.463 2.077 26.667 1.00 94.81 185 MET A CA 1
ATOM 1477 C C . MET A 1 185 ? -18.673 2.889 25.387 1.00 94.81 185 MET A C 1
ATOM 1479 O O . MET A 1 185 ? -18.914 2.336 24.316 1.00 94.81 185 MET A O 1
ATOM 1483 N N . SER A 1 186 ? -18.486 4.208 25.456 1.00 94.19 186 SER A N 1
ATOM 1484 C CA . SER A 1 186 ? -18.499 5.073 24.271 1.00 94.19 186 SER A CA 1
ATOM 1485 C C . SER A 1 186 ? -17.405 4.687 23.264 1.00 94.19 186 SER A C 1
ATOM 1487 O O . SER A 1 186 ? -17.674 4.547 22.068 1.00 94.19 186 SER A O 1
ATOM 1489 N N . ILE A 1 187 ? -16.178 4.437 23.739 1.00 92.62 187 ILE A N 1
ATOM 1490 C CA . ILE A 1 187 ? -15.065 3.985 22.891 1.00 92.62 187 ILE A CA 1
ATOM 1491 C C . ILE A 1 187 ? -15.378 2.622 22.262 1.00 92.62 187 ILE A C 1
ATOM 1493 O O . ILE A 1 187 ? -15.174 2.452 21.058 1.00 92.62 187 ILE A O 1
ATOM 1497 N N . TYR A 1 188 ? -15.878 1.668 23.049 1.00 95.19 188 TYR A N 1
ATOM 1498 C CA . TYR A 1 188 ? -16.278 0.344 22.579 1.00 95.19 188 TYR A CA 1
ATOM 1499 C C . TYR A 1 188 ? -17.321 0.448 21.457 1.00 95.19 188 TYR A C 1
ATOM 1501 O O . TYR A 1 188 ? -17.069 -0.019 20.343 1.00 95.19 188 TYR A O 1
ATOM 1509 N N . ASN A 1 189 ? -18.421 1.169 21.689 1.00 95.31 189 ASN A N 1
ATOM 1510 C CA . ASN A 1 189 ? -19.494 1.363 20.709 1.00 95.31 189 ASN A CA 1
ATOM 1511 C C . ASN A 1 189 ? -19.003 2.036 19.420 1.00 95.31 189 ASN A C 1
ATOM 1513 O O . ASN A 1 189 ? -19.358 1.616 18.312 1.00 95.31 189 ASN A O 1
ATOM 1517 N N . ALA A 1 190 ? -18.129 3.041 19.536 1.00 94.44 190 ALA A N 1
ATOM 1518 C CA . ALA A 1 190 ? -17.514 3.681 18.377 1.00 94.44 190 ALA A CA 1
ATOM 1519 C C . ALA A 1 190 ? -16.670 2.687 17.559 1.00 94.44 190 ALA A C 1
ATOM 1521 O O . ALA A 1 190 ? -16.700 2.711 16.326 1.00 94.44 190 ALA A O 1
ATOM 1522 N N . LYS A 1 191 ? -15.945 1.773 18.219 1.00 93.81 191 LYS A N 1
ATOM 1523 C CA . LYS A 1 191 ? -15.140 0.740 17.546 1.00 93.81 191 LYS A CA 1
ATOM 1524 C C . LYS A 1 191 ? -15.991 -0.351 16.906 1.00 93.81 191 LYS A C 1
ATOM 1526 O O . LYS A 1 191 ? -15.678 -0.742 15.783 1.00 93.81 191 LYS A O 1
ATOM 1531 N N . VAL A 1 192 ? -17.065 -0.798 17.554 1.00 94.75 192 VAL A N 1
ATOM 1532 C CA . VAL A 1 192 ? -18.026 -1.756 16.976 1.00 94.75 192 VAL A CA 1
ATOM 1533 C C . VAL A 1 192 ? -18.687 -1.174 15.725 1.00 94.75 192 VAL A C 1
ATOM 1535 O O . VAL A 1 192 ? -18.732 -1.828 14.679 1.00 94.75 192 VAL A O 1
ATOM 1538 N N . THR A 1 193 ? -19.110 0.089 15.790 1.00 95.56 193 THR A N 1
ATOM 1539 C CA . THR A 1 193 ? -19.689 0.805 14.645 1.00 95.56 193 THR A CA 1
ATOM 1540 C C . THR A 1 193 ? -18.681 0.919 13.501 1.00 95.56 193 THR A C 1
ATOM 1542 O O . THR A 1 193 ? -18.977 0.544 12.367 1.00 95.56 193 THR A O 1
ATOM 1545 N N . ALA A 1 194 ? -17.453 1.363 13.795 1.00 94.69 194 ALA A N 1
ATOM 1546 C CA . ALA A 1 194 ? -16.386 1.473 12.804 1.00 94.69 194 ALA A CA 1
ATOM 1547 C C . ALA A 1 194 ? -16.059 0.123 12.145 1.00 94.69 194 ALA A C 1
ATOM 1549 O O . ALA A 1 194 ? -15.917 0.055 10.924 1.00 94.69 194 ALA A O 1
ATOM 1550 N N . ARG A 1 195 ? -15.984 -0.958 12.936 1.00 95.06 195 ARG A N 1
ATOM 1551 C CA . ARG A 1 195 ? -15.759 -2.323 12.442 1.00 95.06 195 ARG A CA 1
ATOM 1552 C C . ARG A 1 195 ? -16.851 -2.748 11.470 1.00 95.06 195 ARG A C 1
ATOM 1554 O O . ARG A 1 195 ? -16.532 -3.236 10.391 1.00 95.06 195 ARG A O 1
ATOM 1561 N N . THR A 1 196 ? -18.112 -2.550 11.840 1.00 94.69 196 THR A N 1
ATOM 1562 C CA . THR A 1 196 ? -19.267 -2.968 11.035 1.00 94.69 196 THR A CA 1
ATOM 1563 C C . THR A 1 196 ? -19.314 -2.209 9.712 1.00 94.69 196 THR A C 1
ATOM 1565 O O . THR A 1 196 ? -19.365 -2.818 8.644 1.00 94.69 196 THR A O 1
ATOM 1568 N N . THR A 1 197 ? -19.194 -0.881 9.757 1.00 95.25 197 THR A N 1
ATOM 1569 C CA . THR A 1 197 ? -19.177 -0.034 8.556 1.00 95.25 197 THR A CA 1
ATOM 1570 C C . THR A 1 197 ? -18.015 -0.385 7.631 1.00 95.25 197 THR A C 1
ATOM 1572 O O . THR A 1 197 ? -18.201 -0.513 6.419 1.00 95.25 197 THR A O 1
ATOM 1575 N N . PHE A 1 198 ? -16.819 -0.588 8.187 1.00 95.88 198 PHE A N 1
ATOM 1576 C CA . PHE A 1 198 ? -15.650 -0.975 7.405 1.00 95.88 198 PHE A CA 1
ATOM 1577 C C . PHE A 1 198 ? -15.803 -2.374 6.801 1.00 95.88 198 PHE A C 1
ATOM 1579 O O . PHE A 1 198 ? -15.511 -2.552 5.623 1.00 95.88 198 PHE A O 1
ATOM 1586 N N . SER A 1 199 ? -16.322 -3.341 7.562 1.00 95.06 199 SER A N 1
ATOM 1587 C CA . SER A 1 199 ? -16.579 -4.698 7.071 1.00 95.06 199 SER A CA 1
ATOM 1588 C C . SER A 1 199 ? -17.567 -4.709 5.911 1.00 95.06 199 SER A C 1
ATOM 1590 O O . SER A 1 199 ? -17.308 -5.328 4.882 1.00 95.06 199 SER A O 1
ATOM 1592 N N . ASN A 1 200 ? -18.657 -3.951 6.032 1.00 95.00 200 ASN A N 1
ATOM 1593 C CA . ASN A 1 200 ? -19.634 -3.803 4.960 1.00 95.00 200 ASN A CA 1
ATOM 1594 C C . ASN A 1 200 ? -19.009 -3.199 3.700 1.00 95.00 200 ASN A C 1
ATOM 1596 O O . ASN A 1 200 ? -19.306 -3.641 2.591 1.00 95.00 200 ASN A O 1
ATOM 1600 N N . TRP A 1 201 ? -18.135 -2.201 3.850 1.00 95.88 201 TRP A N 1
ATOM 1601 C CA . TRP A 1 201 ? -17.406 -1.644 2.713 1.00 95.88 201 TRP A CA 1
ATOM 1602 C C . TRP A 1 201 ? -16.449 -2.667 2.087 1.00 95.88 201 TRP A C 1
ATOM 1604 O O . TRP A 1 201 ? -16.468 -2.817 0.867 1.00 95.88 201 TRP A O 1
ATOM 1614 N N . VAL A 1 202 ? -15.669 -3.399 2.893 1.00 95.94 202 VAL A N 1
ATOM 1615 C CA . VAL A 1 202 ? -14.745 -4.440 2.409 1.00 95.94 202 VAL A CA 1
ATOM 1616 C C . VAL A 1 202 ? -15.499 -5.452 1.556 1.00 95.94 202 VAL A C 1
ATOM 1618 O O . VAL A 1 202 ? -15.160 -5.621 0.389 1.00 95.94 202 VAL A O 1
ATOM 1621 N N . LEU A 1 203 ? -16.577 -6.037 2.076 1.00 94.62 203 LEU A N 1
ATOM 1622 C CA . LEU A 1 203 ? -17.353 -7.041 1.345 1.00 94.62 203 LEU A CA 1
ATOM 1623 C C . LEU A 1 203 ? -17.976 -6.471 0.061 1.00 94.62 203 LEU A C 1
ATOM 1625 O O . LEU A 1 203 ? -17.887 -7.088 -0.995 1.00 94.62 203 LEU A O 1
ATOM 1629 N N . LYS A 1 204 ? -18.520 -5.246 0.102 1.00 94.75 204 LYS A N 1
ATOM 1630 C CA . LYS A 1 204 ? -19.065 -4.566 -1.092 1.00 94.75 204 LYS A CA 1
ATOM 1631 C C . LYS A 1 204 ? -18.004 -4.199 -2.127 1.00 94.75 204 LYS A C 1
ATOM 1633 O O . LYS A 1 204 ? -18.336 -3.966 -3.291 1.00 94.75 204 LYS A O 1
ATOM 1638 N N . SER A 1 205 ? -16.755 -4.026 -1.709 1.00 95.62 205 SER A N 1
ATOM 1639 C CA . SER A 1 205 ? -15.655 -3.655 -2.598 1.00 95.62 205 SER A CA 1
ATOM 1640 C C . SER A 1 205 ? -15.088 -4.850 -3.366 1.00 95.62 205 SER A C 1
ATOM 1642 O O . SER A 1 205 ? -14.391 -4.651 -4.356 1.00 95.62 205 SER A O 1
ATOM 1644 N N . ILE A 1 206 ? -15.399 -6.079 -2.956 1.00 96.31 206 ILE A N 1
ATOM 1645 C CA . ILE A 1 206 ? -14.885 -7.300 -3.576 1.00 96.31 206 ILE A CA 1
ATOM 1646 C C . ILE A 1 206 ? -15.856 -7.750 -4.668 1.00 96.31 206 ILE A C 1
ATOM 1648 O O . ILE A 1 206 ? -17.062 -7.860 -4.448 1.00 96.31 206 ILE A O 1
ATOM 1652 N N . GLY A 1 207 ? -15.328 -7.964 -5.871 1.00 93.19 207 GLY A N 1
ATOM 1653 C CA . GLY A 1 207 ? -16.108 -8.407 -7.018 1.00 93.19 207 GLY A CA 1
ATOM 1654 C C . GLY A 1 207 ? -16.653 -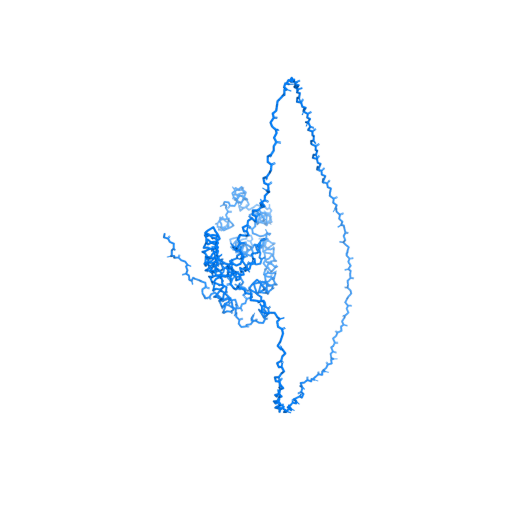9.831 -6.833 1.00 93.19 207 GLY A C 1
ATOM 1655 O O . GLY A 1 207 ? -16.046 -10.622 -6.106 1.00 93.19 207 GLY A O 1
ATOM 1656 N N . PRO A 1 208 ? -17.747 -10.201 -7.527 1.00 92.94 208 PRO A N 1
ATOM 1657 C CA . PRO A 1 208 ? -18.417 -11.496 -7.349 1.00 92.94 208 PRO A CA 1
ATOM 1658 C C . PRO A 1 208 ? -17.479 -12.704 -7.474 1.00 92.94 208 PRO A C 1
ATOM 1660 O O . PRO A 1 208 ? -17.523 -13.621 -6.662 1.00 92.94 208 PRO A O 1
ATOM 1663 N N . ASN A 1 209 ? -16.544 -12.653 -8.426 1.00 91.94 209 ASN A N 1
ATOM 1664 C CA . ASN A 1 209 ? -15.596 -13.737 -8.697 1.00 91.94 209 ASN A CA 1
ATOM 1665 C C . ASN A 1 209 ? -14.622 -14.025 -7.545 1.00 91.94 209 ASN A C 1
ATOM 1667 O O . ASN A 1 209 ? -13.949 -15.047 -7.575 1.00 91.94 209 ASN A O 1
ATOM 1671 N N . TYR A 1 210 ? -14.524 -13.142 -6.550 1.00 92.44 210 TYR A N 1
ATOM 1672 C CA . TYR A 1 210 ? -13.625 -13.282 -5.405 1.00 92.44 210 TYR A CA 1
ATOM 1673 C C . TYR A 1 210 ? -14.370 -13.389 -4.076 1.00 92.44 210 TYR A C 1
ATOM 1675 O O . TYR A 1 210 ? -13.726 -13.421 -3.036 1.00 92.44 210 TYR A O 1
ATOM 1683 N N . GLN A 1 211 ? -15.703 -13.460 -4.066 1.00 91.69 211 GLN A N 1
ATOM 1684 C CA . GLN A 1 211 ? -16.440 -13.611 -2.807 1.00 91.69 211 GLN A CA 1
ATOM 1685 C C . GLN A 1 211 ? -16.128 -14.943 -2.119 1.00 91.69 211 GLN A C 1
ATOM 1687 O O . GLN A 1 211 ? -15.909 -14.952 -0.910 1.00 91.69 211 GLN A O 1
ATOM 1692 N N . HIS A 1 212 ? -15.968 -16.022 -2.889 1.00 91.94 212 HIS A N 1
ATOM 1693 C CA . HIS A 1 212 ? -15.632 -17.346 -2.359 1.00 91.94 212 HIS A CA 1
ATOM 1694 C C . HIS A 1 212 ? -14.328 -17.363 -1.541 1.00 91.94 212 HIS A C 1
ATOM 1696 O O . HIS A 1 212 ? -14.234 -18.068 -0.545 1.00 91.94 212 HIS A O 1
ATOM 1702 N N . VAL A 1 213 ? -13.327 -16.537 -1.889 1.00 91.19 213 VAL A N 1
ATOM 1703 C CA . VAL A 1 213 ? -12.069 -16.461 -1.114 1.00 91.19 213 VAL A CA 1
ATOM 1704 C C . VAL A 1 213 ? -12.201 -15.661 0.187 1.00 91.19 213 VAL A C 1
ATOM 1706 O O . VAL A 1 213 ? -11.237 -15.542 0.937 1.00 91.19 213 VAL A O 1
ATOM 1709 N N . THR A 1 214 ? -13.365 -15.065 0.448 1.00 91.94 214 THR A N 1
ATOM 1710 C CA . THR A 1 214 ? -13.641 -14.281 1.664 1.00 91.94 214 THR A CA 1
ATOM 1711 C C . THR A 1 214 ? -14.451 -15.053 2.699 1.00 91.94 214 THR A C 1
ATOM 1713 O O . THR A 1 214 ? -14.539 -14.621 3.848 1.00 91.94 214 THR A O 1
ATOM 1716 N N . GLU A 1 215 ? -15.040 -16.180 2.305 1.00 91.12 215 GLU A N 1
ATOM 1717 C CA . GLU A 1 215 ? -15.927 -16.968 3.152 1.00 91.12 215 GLU A CA 1
ATOM 1718 C C . GLU A 1 215 ? -15.180 -17.510 4.377 1.00 91.12 215 GLU A C 1
ATOM 1720 O O . GLU A 1 215 ? -14.048 -17.979 4.290 1.00 91.12 215 GLU A O 1
ATOM 1725 N N . GLY A 1 216 ? -15.798 -17.385 5.554 1.00 89.19 216 GLY A N 1
ATOM 1726 C CA . GLY A 1 216 ? -15.210 -17.834 6.821 1.00 89.19 216 GLY A CA 1
ATOM 1727 C C . GLY A 1 216 ? -14.043 -16.989 7.352 1.00 89.19 216 GLY A C 1
ATOM 1728 O O . GLY A 1 216 ? -13.535 -17.282 8.436 1.00 89.19 216 GLY A O 1
ATOM 1729 N N . HIS A 1 217 ? -13.623 -15.928 6.655 1.00 92.50 217 HIS A N 1
ATOM 1730 C CA . HIS A 1 217 ? -12.500 -15.091 7.076 1.00 92.50 217 HIS A CA 1
ATOM 1731 C C . HIS A 1 217 ? -12.927 -13.810 7.809 1.00 92.50 217 HIS A C 1
ATOM 1733 O O . HIS A 1 217 ? -13.905 -13.147 7.466 1.00 92.50 217 HIS A O 1
ATOM 1739 N N . ASP A 1 218 ? -12.132 -13.412 8.808 1.00 92.69 218 ASP A N 1
ATOM 1740 C CA . ASP A 1 218 ? -12.209 -12.079 9.406 1.00 92.69 218 ASP A CA 1
ATOM 1741 C C . ASP A 1 218 ? -11.534 -11.025 8.504 1.00 92.69 218 ASP A C 1
ATOM 1743 O O . ASP A 1 218 ? -10.914 -11.350 7.496 1.00 92.69 218 ASP A O 1
ATOM 1747 N N . LEU A 1 219 ? -11.633 -9.734 8.841 1.00 93.62 219 LEU A N 1
ATOM 1748 C CA . LEU A 1 219 ? -11.064 -8.655 8.012 1.00 93.62 219 LEU A CA 1
ATOM 1749 C C . LEU A 1 219 ? -9.561 -8.835 7.696 1.00 93.62 219 LEU A C 1
ATOM 1751 O O . LEU A 1 219 ? -9.183 -8.671 6.532 1.00 93.62 219 LEU A O 1
ATOM 1755 N N . PRO A 1 220 ? -8.700 -9.191 8.673 1.00 93.69 220 PRO A N 1
ATOM 1756 C CA . PRO A 1 220 ? -7.332 -9.615 8.394 1.00 93.69 220 PRO A CA 1
ATOM 1757 C C . PRO A 1 220 ? -7.230 -10.805 7.431 1.00 93.69 220 PRO A C 1
ATOM 1759 O O . PRO A 1 220 ? -6.413 -10.765 6.510 1.00 93.69 220 PRO A O 1
ATOM 1762 N N . GLY A 1 221 ? -8.030 -11.854 7.639 1.00 94.19 221 GLY A N 1
ATOM 1763 C CA . GLY A 1 221 ? -8.057 -13.048 6.796 1.00 94.19 221 GLY A CA 1
ATOM 1764 C C . GLY A 1 221 ? -8.444 -12.734 5.354 1.00 94.19 221 GLY A C 1
ATOM 1765 O O . GLY A 1 221 ? -7.725 -13.124 4.441 1.00 94.19 221 GLY A O 1
ATOM 1766 N N . ILE A 1 222 ? -9.488 -11.926 5.146 1.00 95.12 222 ILE A N 1
ATOM 1767 C CA . ILE A 1 222 ? -9.934 -11.469 3.822 1.00 95.12 222 ILE A CA 1
ATOM 1768 C C . ILE A 1 222 ? -8.798 -10.740 3.099 1.00 95.12 222 ILE A C 1
ATOM 1770 O O . ILE A 1 222 ? -8.507 -11.022 1.938 1.00 95.12 222 ILE A O 1
ATOM 1774 N N . TYR A 1 223 ? -8.114 -9.821 3.787 1.00 95.06 223 TYR A N 1
ATOM 1775 C CA . TYR A 1 223 ? -6.976 -9.111 3.208 1.00 95.06 223 TYR A CA 1
ATOM 1776 C C . TYR A 1 223 ? -5.874 -10.080 2.753 1.00 95.06 223 TYR A C 1
ATOM 1778 O O . TYR A 1 223 ? -5.306 -9.912 1.672 1.00 95.06 223 TYR A O 1
ATOM 1786 N N . LEU A 1 224 ? -5.548 -11.089 3.569 1.00 94.38 224 LEU A N 1
ATOM 1787 C CA . LEU A 1 224 ? -4.528 -12.082 3.227 1.00 94.38 224 LEU A CA 1
ATOM 1788 C C . LEU A 1 224 ? -4.962 -12.977 2.064 1.00 94.38 224 LEU A C 1
ATOM 1790 O O . LEU A 1 224 ? -4.177 -13.148 1.135 1.00 94.38 224 LEU A O 1
ATOM 1794 N N . ALA A 1 225 ? -6.199 -13.466 2.066 1.00 93.69 225 ALA A N 1
ATOM 1795 C CA . ALA A 1 225 ? -6.730 -14.316 1.006 1.00 93.69 225 ALA A CA 1
ATOM 1796 C C . ALA A 1 225 ? -6.694 -13.604 -0.357 1.00 93.69 225 ALA A C 1
ATOM 1798 O O . ALA A 1 225 ? -6.186 -14.140 -1.342 1.00 93.69 225 ALA A O 1
ATOM 1799 N N . LEU A 1 226 ? -7.122 -12.338 -0.415 1.00 94.19 226 LEU A N 1
ATOM 1800 C CA . LEU A 1 226 ? -7.034 -11.536 -1.640 1.00 94.19 226 LEU A CA 1
ATOM 1801 C C . LEU A 1 226 ? -5.582 -11.272 -2.067 1.00 94.19 226 LEU A C 1
ATOM 1803 O O . LEU A 1 226 ? -5.263 -11.294 -3.260 1.00 94.19 226 LEU A O 1
ATOM 1807 N N . ARG A 1 227 ? -4.672 -11.063 -1.106 1.00 93.62 227 ARG A N 1
ATOM 1808 C CA . ARG A 1 227 ? -3.238 -10.922 -1.392 1.00 93.62 227 ARG A CA 1
ATOM 1809 C C . ARG A 1 227 ? -2.676 -12.183 -2.038 1.00 93.62 227 ARG A C 1
ATOM 1811 O O . ARG A 1 227 ? -1.858 -12.079 -2.951 1.00 93.62 227 ARG A O 1
ATOM 1818 N N . GLU A 1 228 ? -3.083 -13.356 -1.569 1.00 92.94 228 GLU A N 1
ATOM 1819 C CA . GLU A 1 228 ? -2.637 -14.638 -2.113 1.00 92.94 228 GLU A CA 1
ATOM 1820 C C . GLU A 1 228 ? -3.060 -14.821 -3.569 1.00 92.94 228 GLU A C 1
ATOM 1822 O O . GLU A 1 228 ? -2.247 -15.283 -4.367 1.00 92.94 228 GLU A O 1
ATOM 1827 N N . GLN A 1 229 ? -4.241 -14.329 -3.956 1.00 91.75 229 GLN A N 1
ATOM 1828 C CA . GLN A 1 229 ? -4.673 -14.303 -5.360 1.00 91.75 229 GLN A CA 1
ATOM 1829 C C . GLN A 1 229 ? -3.807 -13.377 -6.235 1.00 91.75 229 GLN A C 1
ATOM 1831 O O . GLN A 1 229 ? -3.574 -13.641 -7.416 1.00 91.75 229 GLN A O 1
ATOM 1836 N N . TRP A 1 230 ? -3.281 -12.290 -5.666 1.00 90.06 230 TRP A N 1
ATOM 1837 C CA . TRP A 1 230 ? -2.408 -11.349 -6.374 1.00 90.06 230 TRP A CA 1
ATOM 1838 C C . TRP A 1 230 ? -0.965 -11.830 -6.547 1.00 90.06 230 TRP A C 1
ATOM 1840 O O . TRP A 1 230 ? -0.321 -11.509 -7.551 1.00 90.06 230 TRP A O 1
ATOM 1850 N N . LEU A 1 231 ? -0.430 -12.608 -5.604 1.00 89.12 231 LEU A N 1
ATOM 1851 C CA . LEU A 1 231 ? 0.984 -12.995 -5.616 1.00 89.12 231 LEU A CA 1
ATOM 1852 C C . LEU A 1 231 ? 1.420 -13.736 -6.897 1.00 89.12 231 LEU A C 1
ATOM 1854 O O . LEU A 1 231 ? 2.452 -13.349 -7.454 1.00 89.12 231 LEU A O 1
ATOM 1858 N N . PRO A 1 232 ? 0.697 -14.755 -7.410 1.00 90.00 232 PRO A N 1
ATOM 1859 C CA . PRO A 1 232 ? 1.053 -15.420 -8.664 1.00 90.00 232 PRO A CA 1
ATOM 1860 C C . PRO A 1 232 ? 1.077 -14.458 -9.853 1.00 90.00 232 PRO A C 1
ATOM 1862 O O . PRO A 1 232 ? 2.020 -14.477 -10.646 1.00 90.00 232 PRO A O 1
ATOM 1865 N N . PHE A 1 233 ? 0.084 -13.570 -9.938 1.00 87.12 233 PHE A N 1
ATOM 1866 C CA . PHE A 1 233 ? -0.008 -12.564 -10.993 1.00 87.12 233 PHE A CA 1
ATOM 1867 C C . PHE A 1 233 ? 1.191 -11.610 -10.962 1.00 87.12 233 PHE A C 1
ATOM 1869 O O . PHE A 1 233 ? 1.854 -11.410 -11.981 1.00 87.12 233 PHE A O 1
ATOM 1876 N N . ARG A 1 234 ? 1.548 -11.102 -9.776 1.00 87.94 234 ARG A N 1
ATOM 1877 C CA . ARG A 1 234 ? 2.737 -10.260 -9.595 1.00 87.94 234 ARG A CA 1
ATOM 1878 C C . ARG A 1 234 ? 4.024 -10.996 -9.965 1.00 87.94 234 ARG A C 1
ATOM 1880 O O . ARG A 1 234 ? 4.883 -10.428 -10.630 1.00 87.94 234 ARG A O 1
ATOM 1887 N N . ARG A 1 235 ? 4.178 -12.260 -9.552 1.00 89.19 235 ARG A N 1
ATOM 1888 C CA . ARG A 1 235 ? 5.360 -13.072 -9.901 1.00 89.19 235 ARG A CA 1
ATOM 1889 C C . ARG A 1 235 ? 5.502 -13.219 -11.413 1.00 89.19 235 ARG A C 1
ATOM 1891 O O . ARG A 1 235 ? 6.614 -13.078 -11.914 1.00 89.19 235 ARG A O 1
ATOM 1898 N N . LYS A 1 236 ? 4.395 -13.465 -12.122 1.00 90.44 236 LYS A N 1
ATOM 1899 C CA . LYS A 1 236 ? 4.377 -13.554 -13.585 1.00 90.44 236 LYS A CA 1
ATOM 1900 C C . LYS A 1 236 ? 4.806 -12.234 -14.225 1.00 90.44 236 LYS A C 1
ATOM 1902 O O . LYS A 1 236 ? 5.765 -12.244 -14.985 1.00 90.44 236 LYS A O 1
ATOM 1907 N N . ILE A 1 237 ? 4.187 -11.111 -13.847 1.00 89.00 237 ILE A N 1
ATOM 1908 C CA . ILE A 1 237 ? 4.573 -9.778 -14.348 1.00 89.00 237 ILE A CA 1
ATOM 1909 C C . ILE A 1 237 ? 6.057 -9.515 -14.109 1.00 89.00 237 ILE A C 1
ATOM 1911 O O . ILE A 1 237 ? 6.766 -9.121 -15.026 1.00 89.00 237 ILE A O 1
ATOM 1915 N N . ASN A 1 238 ? 6.545 -9.764 -12.893 1.00 92.31 238 ASN A N 1
ATOM 1916 C CA . ASN A 1 238 ? 7.939 -9.505 -12.555 1.00 92.31 238 ASN A CA 1
ATOM 1917 C C . ASN A 1 238 ? 8.904 -10.373 -13.365 1.00 92.31 238 ASN A C 1
ATOM 1919 O O . ASN A 1 238 ? 9.969 -9.902 -13.753 1.00 92.31 238 ASN A O 1
ATOM 1923 N N . ARG A 1 239 ? 8.557 -11.642 -13.601 1.00 93.44 239 ARG A N 1
ATOM 1924 C CA . ARG A 1 239 ? 9.358 -12.546 -14.431 1.00 93.44 239 ARG A CA 1
ATOM 1925 C C . ARG A 1 239 ? 9.388 -12.068 -15.879 1.00 93.44 239 ARG A C 1
ATOM 1927 O O . ARG A 1 239 ? 10.469 -11.960 -16.448 1.00 93.44 239 ARG A O 1
ATOM 1934 N N . ASP A 1 240 ? 8.221 -11.781 -16.443 1.00 94.00 240 ASP A N 1
ATOM 1935 C CA . ASP A 1 240 ? 8.086 -11.403 -17.846 1.00 94.00 240 ASP A CA 1
ATOM 1936 C C . ASP A 1 240 ? 8.791 -10.051 -18.097 1.00 94.00 240 ASP A C 1
ATOM 1938 O O . ASP A 1 240 ? 9.581 -9.938 -19.030 1.00 94.00 240 ASP A O 1
ATOM 1942 N N . LEU A 1 241 ? 8.644 -9.079 -17.186 1.00 94.69 241 LEU A N 1
ATOM 1943 C CA . LEU A 1 241 ? 9.323 -7.780 -17.260 1.00 94.69 241 LEU A CA 1
ATOM 1944 C C . LEU A 1 241 ? 10.849 -7.886 -17.121 1.00 94.69 241 LEU A C 1
ATOM 1946 O O . LEU A 1 241 ? 11.572 -7.203 -17.837 1.00 94.69 241 LEU A O 1
ATOM 1950 N N . ARG A 1 242 ? 11.364 -8.757 -16.239 1.00 93.94 242 ARG A N 1
ATOM 1951 C CA . ARG A 1 242 ? 12.814 -9.022 -16.145 1.00 93.94 242 ARG A CA 1
ATOM 1952 C C . ARG A 1 242 ? 13.363 -9.629 -17.429 1.00 93.94 242 ARG A C 1
ATOM 1954 O O . ARG A 1 242 ? 14.431 -9.230 -17.878 1.00 93.94 242 ARG A O 1
ATOM 1961 N N . SER A 1 243 ? 12.636 -10.588 -18.000 1.00 95.12 243 SER A N 1
ATOM 1962 C CA . SER A 1 243 ? 13.026 -11.222 -19.258 1.00 95.12 243 SER A CA 1
ATOM 1963 C C . SER A 1 243 ? 13.044 -10.211 -20.400 1.00 95.12 243 SER A C 1
ATOM 1965 O O . SER A 1 243 ? 13.983 -10.205 -21.189 1.00 95.12 243 SER A O 1
ATOM 1967 N N . GLU A 1 244 ? 12.029 -9.347 -20.481 1.00 95.88 244 GLU A N 1
ATOM 1968 C CA . GLU A 1 244 ? 11.962 -8.306 -21.505 1.00 95.88 244 GLU A CA 1
ATOM 1969 C C . GLU A 1 244 ? 13.065 -7.259 -21.318 1.00 95.88 244 GLU A C 1
ATOM 1971 O O . GLU A 1 244 ? 13.694 -6.868 -22.296 1.00 95.88 244 GLU A O 1
ATOM 1976 N N . TYR A 1 245 ? 13.343 -6.853 -20.076 1.00 96.25 245 TYR A N 1
ATOM 1977 C CA . TYR A 1 245 ? 14.422 -5.923 -19.751 1.00 96.25 245 TYR A CA 1
ATOM 1978 C C . TYR A 1 245 ? 15.796 -6.467 -20.150 1.00 96.25 245 TYR A C 1
ATOM 1980 O O . TYR A 1 245 ? 16.481 -5.829 -20.943 1.00 96.25 245 TYR A O 1
ATOM 1988 N N . SER A 1 246 ? 16.152 -7.672 -19.692 1.00 94.31 246 SER A N 1
ATOM 1989 C CA . SER A 1 246 ? 17.420 -8.324 -20.052 1.00 94.31 246 SER A CA 1
ATOM 1990 C C . SER A 1 246 ? 17.551 -8.485 -21.564 1.00 94.31 246 SER A C 1
ATOM 1992 O O . SER A 1 246 ? 18.545 -8.070 -22.147 1.00 94.31 246 SER A O 1
ATOM 1994 N N . SER A 1 247 ? 16.505 -8.998 -22.220 1.00 93.88 247 SER A N 1
ATOM 1995 C CA . SER A 1 247 ? 16.512 -9.145 -23.673 1.00 93.88 247 SER A CA 1
ATOM 1996 C C . SER A 1 247 ? 16.672 -7.797 -24.373 1.00 93.88 247 SER A C 1
ATOM 1998 O O . SER A 1 247 ? 17.342 -7.731 -25.393 1.00 93.88 247 SER A O 1
ATOM 2000 N N . HIS A 1 248 ? 16.055 -6.719 -23.886 1.00 94.94 248 HIS A N 1
ATOM 2001 C CA . HIS A 1 248 ? 16.184 -5.399 -24.508 1.00 94.94 248 HIS A CA 1
ATOM 2002 C C . HIS A 1 248 ? 17.616 -4.856 -24.412 1.00 94.94 248 HIS A C 1
ATOM 2004 O O . HIS A 1 248 ? 18.100 -4.282 -25.390 1.00 94.94 248 HIS A O 1
ATOM 2010 N N . LEU A 1 249 ? 18.302 -5.096 -23.288 1.00 93.44 249 LEU A N 1
ATOM 2011 C CA . LEU A 1 249 ? 19.720 -4.764 -23.111 1.00 93.44 249 LEU A CA 1
ATOM 2012 C C . LEU A 1 249 ? 20.610 -5.514 -24.109 1.00 93.44 249 LEU A C 1
ATOM 2014 O O . LEU A 1 249 ? 21.373 -4.878 -24.832 1.00 93.44 249 LEU A O 1
ATOM 2018 N N . ASP A 1 250 ? 20.417 -6.826 -24.251 1.00 90.50 250 ASP A N 1
ATOM 2019 C CA . ASP A 1 250 ? 21.216 -7.669 -25.155 1.00 90.50 250 ASP A CA 1
ATOM 2020 C C . ASP A 1 250 ? 21.085 -7.266 -26.641 1.00 90.50 250 ASP A C 1
ATOM 2022 O O . ASP A 1 250 ? 21.970 -7.512 -27.462 1.00 90.50 250 ASP A O 1
ATOM 2026 N N . HIS A 1 251 ? 19.970 -6.633 -27.024 1.00 88.50 251 HIS A N 1
ATOM 2027 C CA . HIS A 1 251 ? 19.695 -6.245 -28.414 1.00 88.50 251 HIS A CA 1
ATOM 2028 C C . HIS A 1 251 ? 20.198 -4.844 -28.782 1.00 88.50 251 HIS A C 1
ATOM 2030 O O . HIS A 1 251 ? 19.924 -4.363 -29.890 1.00 88.50 251 HIS A O 1
ATOM 2036 N N . ILE A 1 252 ? 20.950 -4.180 -27.904 1.00 88.19 252 ILE A N 1
ATOM 2037 C CA . ILE A 1 252 ? 21.428 -2.815 -28.135 1.00 88.19 252 ILE A CA 1
ATOM 2038 C C . ILE A 1 252 ? 22.329 -2.695 -29.376 1.00 88.19 252 ILE A C 1
ATOM 2040 O O . ILE A 1 252 ? 22.188 -1.743 -30.145 1.00 88.19 252 ILE A O 1
ATOM 2044 N N . LYS A 1 253 ? 23.155 -3.713 -29.668 1.00 84.12 253 LYS A N 1
ATOM 2045 C CA . LYS A 1 253 ? 23.996 -3.779 -30.885 1.00 84.12 253 LYS A CA 1
ATOM 2046 C C . LYS A 1 253 ? 23.181 -3.649 -32.171 1.00 84.12 253 LYS A C 1
ATOM 2048 O O . LYS A 1 253 ? 23.629 -3.043 -33.138 1.00 84.12 253 LYS A O 1
ATOM 2053 N N . SER A 1 254 ? 21.961 -4.187 -32.173 1.00 82.69 254 SER A N 1
ATOM 2054 C CA . SER A 1 254 ? 21.066 -4.134 -33.337 1.00 82.69 254 SER A CA 1
ATOM 2055 C C . SER A 1 254 ? 20.432 -2.752 -33.540 1.00 82.69 254 SER A C 1
ATOM 2057 O O . SER A 1 254 ? 19.860 -2.493 -34.595 1.00 82.69 254 SER A O 1
ATOM 2059 N N . HIS A 1 255 ? 20.540 -1.858 -32.552 1.00 78.06 255 HIS A N 1
ATOM 2060 C CA . HIS A 1 255 ? 19.900 -0.543 -32.529 1.00 78.06 255 HIS A CA 1
ATOM 2061 C C . HIS A 1 255 ? 20.910 0.615 -32.552 1.00 78.06 255 HIS A C 1
ATOM 2063 O O . HIS A 1 255 ? 20.532 1.747 -32.271 1.00 78.06 255 HIS A O 1
ATOM 2069 N N . GLU A 1 256 ? 22.170 0.380 -32.946 1.00 72.06 256 GLU A N 1
ATOM 2070 C CA . GLU A 1 256 ? 23.226 1.411 -32.982 1.00 72.06 256 GLU A CA 1
ATOM 2071 C C . GLU A 1 256 ? 22.804 2.680 -33.747 1.00 72.06 256 GLU A C 1
ATOM 2073 O O . GLU A 1 256 ? 23.093 3.796 -33.321 1.00 72.06 256 GLU A O 1
ATOM 2078 N N . ARG A 1 257 ? 22.080 2.525 -34.863 1.00 76.19 257 ARG A N 1
ATOM 2079 C CA . ARG A 1 257 ? 21.601 3.655 -35.680 1.00 76.19 257 ARG A CA 1
ATOM 2080 C C . ARG A 1 257 ? 20.334 4.323 -35.133 1.00 76.19 257 ARG A C 1
ATOM 2082 O O . ARG A 1 257 ? 20.065 5.458 -35.503 1.00 76.19 257 ARG A O 1
ATOM 2089 N N . ASN A 1 258 ? 19.605 3.643 -34.246 1.00 84.25 258 ASN A N 1
ATOM 2090 C CA . ASN A 1 258 ? 18.321 4.069 -33.681 1.00 84.25 258 ASN A CA 1
ATOM 2091 C C . ASN A 1 258 ? 18.367 4.028 -32.141 1.00 84.25 258 ASN A C 1
ATOM 2093 O O . ASN A 1 258 ? 17.462 3.507 -31.485 1.00 84.25 258 ASN A O 1
ATOM 2097 N N . LEU A 1 259 ? 19.444 4.566 -31.557 1.00 86.31 259 LEU A N 1
ATOM 2098 C CA . LEU A 1 259 ? 19.655 4.566 -30.106 1.00 86.31 259 LEU A CA 1
ATOM 2099 C C . LEU A 1 259 ? 18.525 5.288 -29.354 1.00 86.31 259 LEU A C 1
ATOM 2101 O O . LEU A 1 259 ? 18.166 4.877 -28.254 1.00 86.31 259 LEU A O 1
ATOM 2105 N N . SER A 1 260 ? 17.925 6.317 -29.960 1.00 87.25 260 SER A N 1
ATOM 2106 C CA . SER A 1 260 ? 16.791 7.055 -29.389 1.00 87.25 260 SER A CA 1
ATOM 2107 C C . SER A 1 260 ? 15.566 6.148 -29.166 1.00 87.25 260 SER A C 1
ATOM 2109 O O . SER A 1 260 ? 15.069 6.052 -28.043 1.00 87.25 260 SER A O 1
ATOM 2111 N N . ASP A 1 261 ? 15.153 5.365 -30.173 1.00 89.56 261 ASP A N 1
ATOM 2112 C CA . ASP A 1 261 ? 14.034 4.412 -30.051 1.00 89.56 261 ASP A CA 1
ATOM 2113 C C . ASP A 1 261 ? 14.314 3.333 -28.998 1.00 89.56 261 ASP A C 1
ATOM 2115 O O . ASP A 1 261 ? 13.453 2.981 -28.181 1.00 89.56 261 ASP A O 1
ATOM 2119 N N . TRP A 1 262 ? 15.549 2.824 -28.985 1.00 93.12 262 TRP A N 1
ATOM 2120 C CA . TRP A 1 262 ? 15.993 1.864 -27.979 1.00 93.12 262 TRP A CA 1
ATOM 2121 C C . TRP A 1 262 ? 15.931 2.463 -26.566 1.00 93.12 262 TRP A C 1
ATOM 2123 O O . TRP A 1 262 ? 15.453 1.804 -25.637 1.00 93.12 262 TRP A O 1
ATOM 2133 N N . THR A 1 263 ? 16.330 3.727 -26.413 1.00 92.75 263 THR A N 1
ATOM 2134 C CA . THR A 1 263 ? 16.328 4.465 -25.143 1.00 92.75 263 THR A CA 1
ATOM 2135 C C . THR A 1 263 ? 14.909 4.706 -24.631 1.00 92.75 263 THR A C 1
ATOM 2137 O O . THR A 1 263 ? 14.650 4.505 -23.446 1.00 92.75 263 THR A O 1
ATOM 2140 N N . ILE A 1 264 ? 13.956 5.060 -25.502 1.00 93.50 264 ILE A N 1
ATOM 2141 C CA . ILE A 1 264 ? 12.537 5.220 -25.133 1.00 93.50 264 ILE A CA 1
ATOM 2142 C C . ILE A 1 264 ? 11.980 3.910 -24.560 1.00 93.50 264 ILE A C 1
ATOM 2144 O O . ILE A 1 264 ? 11.286 3.900 -23.535 1.00 93.50 264 ILE A O 1
ATOM 2148 N N . ARG A 1 265 ? 12.298 2.774 -25.193 1.00 94.06 265 ARG A N 1
ATOM 2149 C CA . ARG A 1 265 ? 11.858 1.464 -24.698 1.00 94.06 265 ARG A CA 1
ATOM 2150 C C . ARG A 1 265 ? 12.546 1.082 -23.388 1.00 94.06 265 ARG A C 1
ATOM 2152 O O . ARG A 1 265 ? 11.860 0.623 -22.475 1.00 94.06 265 ARG A O 1
ATOM 2159 N N . TRP A 1 266 ? 13.850 1.323 -23.259 1.00 95.81 266 TRP A N 1
ATOM 2160 C CA . TRP A 1 266 ? 14.580 1.135 -22.002 1.00 95.81 266 TRP A CA 1
ATOM 2161 C C . TRP A 1 266 ? 13.958 1.960 -20.863 1.00 95.81 266 TRP A C 1
ATOM 2163 O O . TRP A 1 266 ? 13.619 1.407 -19.816 1.00 95.81 266 TRP A O 1
ATOM 2173 N N . GLN A 1 267 ? 13.688 3.248 -21.098 1.00 95.81 267 GLN A N 1
ATOM 2174 C CA . GLN A 1 267 ? 13.054 4.153 -20.135 1.00 95.81 267 GLN A CA 1
ATOM 2175 C C . GLN A 1 267 ? 11.710 3.606 -19.644 1.00 95.81 267 GLN A C 1
ATOM 2177 O O . GLN A 1 267 ? 11.407 3.647 -18.446 1.00 95.81 267 GLN A O 1
ATOM 2182 N N . LYS A 1 268 ? 10.891 3.079 -20.561 1.00 96.19 268 LYS A N 1
ATOM 2183 C CA . LYS A 1 268 ? 9.609 2.455 -20.224 1.00 96.19 268 LYS A CA 1
ATOM 2184 C C . LYS A 1 268 ? 9.802 1.217 -19.345 1.00 96.19 268 LYS A C 1
ATOM 2186 O O . LYS A 1 268 ? 9.133 1.107 -18.320 1.00 96.19 268 LYS A O 1
ATOM 2191 N N . LEU A 1 269 ? 10.726 0.326 -19.705 1.00 96.31 269 LEU A N 1
ATOM 2192 C CA . LEU A 1 269 ? 10.999 -0.904 -18.954 1.00 96.31 269 LEU A CA 1
ATOM 2193 C C . LEU A 1 269 ? 11.513 -0.608 -17.539 1.00 96.31 269 LEU A C 1
ATOM 2195 O O . LEU A 1 269 ? 11.027 -1.209 -16.580 1.00 96.31 269 LEU A O 1
ATOM 2199 N N . VAL A 1 270 ? 12.411 0.372 -17.384 1.00 95.50 270 VAL A N 1
ATOM 2200 C CA . VAL A 1 270 ? 12.880 0.822 -16.062 1.00 95.50 270 VAL A CA 1
ATOM 2201 C C . VAL A 1 270 ? 11.738 1.444 -15.260 1.00 95.50 270 VAL A C 1
ATOM 2203 O O . VAL A 1 270 ? 11.537 1.094 -14.097 1.00 95.50 270 VAL A O 1
ATOM 2206 N N . SER A 1 271 ? 10.916 2.292 -15.888 1.00 95.62 271 SER A N 1
ATOM 2207 C CA . SER A 1 271 ? 9.728 2.872 -15.244 1.00 95.62 271 SER A CA 1
ATOM 2208 C C . SER A 1 271 ? 8.777 1.797 -14.721 1.00 95.62 271 SER A C 1
ATOM 2210 O O . SER A 1 271 ? 8.268 1.899 -13.604 1.00 95.62 271 SER A O 1
ATOM 2212 N N . ASP A 1 272 ? 8.521 0.764 -15.520 1.00 94.00 272 ASP A N 1
ATOM 2213 C CA . ASP A 1 272 ? 7.646 -0.334 -15.131 1.00 94.00 272 ASP A CA 1
ATOM 2214 C C . ASP A 1 272 ? 8.299 -1.205 -14.044 1.00 94.00 272 ASP A C 1
ATOM 2216 O O . ASP A 1 272 ? 7.619 -1.609 -13.098 1.00 94.00 272 ASP A O 1
ATOM 2220 N N . GLY A 1 273 ? 9.622 -1.399 -14.085 1.00 93.38 273 GLY A N 1
ATOM 2221 C CA . GLY A 1 273 ? 10.380 -2.102 -13.047 1.00 93.38 273 GLY A CA 1
ATOM 2222 C C . GLY A 1 273 ? 10.342 -1.383 -11.697 1.00 93.38 273 GLY A C 1
ATOM 2223 O O . GLY A 1 273 ? 10.133 -2.023 -10.663 1.00 93.38 273 GLY A O 1
ATOM 2224 N N . ILE A 1 274 ? 10.446 -0.049 -11.708 1.00 92.50 274 ILE A N 1
ATOM 2225 C CA . ILE A 1 274 ? 10.271 0.812 -10.529 1.00 92.50 274 ILE A CA 1
ATOM 2226 C C . ILE A 1 274 ? 8.846 0.687 -9.979 1.00 92.50 274 ILE A C 1
ATOM 2228 O O . ILE A 1 274 ? 8.678 0.438 -8.784 1.00 92.50 274 ILE A O 1
ATOM 2232 N N . LYS A 1 275 ? 7.812 0.783 -10.831 1.00 89.69 275 LYS A N 1
ATOM 2233 C CA . LYS A 1 275 ? 6.403 0.633 -10.405 1.00 89.69 275 LYS A CA 1
ATOM 2234 C C . LYS A 1 275 ? 6.139 -0.724 -9.748 1.00 89.69 275 LYS A C 1
ATOM 2236 O O . LYS A 1 275 ? 5.429 -0.789 -8.749 1.00 89.69 275 LYS A O 1
ATOM 2241 N N . GLN A 1 276 ? 6.717 -1.797 -10.288 1.00 88.75 276 GLN A N 1
ATOM 2242 C CA . GLN A 1 276 ? 6.572 -3.157 -9.753 1.00 88.75 276 GLN A CA 1
ATOM 2243 C C . GLN A 1 276 ? 7.497 -3.454 -8.557 1.00 88.75 276 GLN A C 1
ATOM 2245 O O . GLN A 1 276 ? 7.354 -4.500 -7.902 1.00 88.75 276 GLN A O 1
ATOM 2250 N N . GLN A 1 277 ? 8.407 -2.523 -8.239 1.00 89.25 277 GLN A N 1
ATOM 2251 C CA . GLN A 1 277 ? 9.431 -2.632 -7.197 1.00 89.25 277 GLN A CA 1
ATOM 2252 C C . GLN A 1 277 ? 10.326 -3.861 -7.401 1.00 89.25 277 GLN A C 1
ATOM 2254 O O . GLN A 1 277 ? 10.530 -4.655 -6.481 1.00 89.25 277 GLN A O 1
ATOM 2259 N N . ILE A 1 278 ? 10.801 -4.069 -8.630 1.00 90.38 278 ILE A N 1
ATOM 2260 C CA . ILE A 1 278 ? 11.722 -5.158 -8.966 1.00 90.38 278 ILE A CA 1
ATOM 2261 C C . ILE A 1 278 ? 13.139 -4.703 -8.611 1.00 90.38 278 ILE A C 1
ATOM 2263 O O . ILE A 1 278 ? 13.665 -3.868 -9.339 1.00 90.38 278 ILE A O 1
ATOM 2267 N N . PRO A 1 279 ? 13.800 -5.255 -7.574 1.00 86.56 279 PRO A N 1
ATOM 2268 C CA . PRO A 1 279 ? 15.056 -4.696 -7.061 1.00 86.56 279 PRO A CA 1
ATOM 2269 C C . PRO A 1 279 ? 16.172 -4.552 -8.104 1.00 86.56 279 PRO A C 1
ATOM 2271 O O . PRO A 1 279 ? 16.925 -3.585 -8.054 1.00 86.56 279 PRO A O 1
ATOM 2274 N N . GLN A 1 280 ? 16.229 -5.487 -9.060 1.00 87.56 280 GLN A N 1
ATOM 2275 C CA . GLN A 1 280 ? 17.203 -5.523 -10.161 1.00 87.56 280 GLN A CA 1
ATOM 2276 C C . GLN A 1 280 ? 16.995 -4.427 -11.215 1.00 87.56 280 GLN A C 1
ATOM 2278 O O . GLN A 1 280 ? 17.831 -4.247 -12.077 1.00 87.56 280 GLN A O 1
ATOM 2283 N N . ILE A 1 281 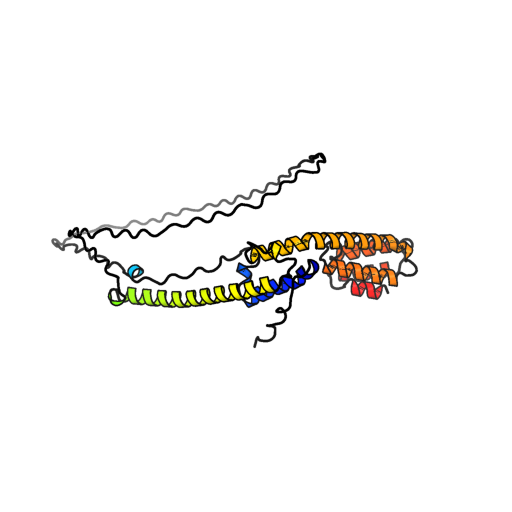? 15.854 -3.742 -11.208 1.00 92.06 281 ILE A N 1
ATOM 2284 C CA . ILE A 1 281 ? 15.528 -2.703 -12.197 1.00 92.06 281 ILE A CA 1
ATOM 2285 C C . ILE A 1 281 ? 15.212 -1.384 -11.485 1.00 92.06 281 ILE A C 1
ATOM 2287 O O . ILE A 1 281 ? 15.414 -0.306 -12.025 1.00 92.06 281 ILE A O 1
ATOM 2291 N N . SER A 1 282 ? 14.704 -1.443 -10.252 1.00 91.06 282 SER A N 1
ATOM 2292 C CA . SER A 1 282 ? 14.190 -0.281 -9.531 1.00 91.06 282 SER A CA 1
ATOM 2293 C C . SER A 1 282 ? 15.256 0.554 -8.830 1.00 91.06 282 SER A C 1
ATOM 2295 O O . SER A 1 282 ? 14.948 1.644 -8.355 1.00 91.06 282 SER A O 1
ATOM 2297 N N . THR A 1 283 ? 16.470 0.029 -8.686 1.00 92.06 283 THR A N 1
ATOM 2298 C CA . THR A 1 283 ? 17.539 0.677 -7.917 1.00 92.06 283 THR A CA 1
ATOM 2299 C C . THR A 1 283 ? 18.431 1.485 -8.858 1.00 92.06 283 THR A C 1
ATOM 2301 O O . THR A 1 283 ? 18.865 0.896 -9.848 1.00 92.06 283 THR A O 1
ATOM 2304 N N . PRO A 1 284 ? 18.743 2.764 -8.553 1.00 92.75 284 PRO A N 1
ATOM 2305 C CA . PRO A 1 284 ? 19.618 3.601 -9.377 1.00 92.75 284 PRO A CA 1
ATOM 2306 C C . PRO A 1 284 ? 20.914 2.928 -9.810 1.00 92.75 284 PRO A C 1
ATOM 2308 O O . PRO A 1 284 ? 21.184 2.860 -11.001 1.00 92.75 284 PRO A O 1
ATOM 2311 N N . SER A 1 285 ? 21.640 2.325 -8.866 1.00 92.19 285 SER A N 1
ATOM 2312 C CA . SER A 1 285 ? 22.869 1.588 -9.170 1.00 92.19 285 SER A CA 1
ATOM 2313 C C . SER A 1 285 ? 22.644 0.435 -10.147 1.00 92.19 285 SER A C 1
ATOM 2315 O O . SER A 1 285 ? 23.392 0.282 -11.098 1.00 92.19 285 SER A O 1
ATOM 2317 N N . SER A 1 286 ? 21.571 -0.337 -9.959 1.00 92.50 286 SER A N 1
ATOM 2318 C CA . SER A 1 286 ? 21.303 -1.529 -10.769 1.00 92.50 286 SER A CA 1
ATOM 2319 C C . SER A 1 286 ? 21.053 -1.177 -12.231 1.00 92.50 286 SER A C 1
ATOM 2321 O O . SER A 1 286 ? 21.717 -1.716 -13.106 1.00 92.50 286 SER A O 1
ATOM 2323 N N . TRP A 1 287 ? 20.128 -0.251 -12.511 1.00 94.38 287 TRP A N 1
ATOM 2324 C CA . TRP A 1 287 ? 19.849 0.103 -13.904 1.00 94.38 287 TRP A CA 1
ATOM 2325 C C . TRP A 1 287 ? 20.960 0.955 -14.528 1.00 94.38 287 TRP A C 1
ATOM 2327 O O . TRP A 1 287 ? 21.078 0.957 -15.753 1.00 94.38 287 TRP A O 1
ATOM 2337 N N . TYR A 1 288 ? 21.750 1.679 -13.726 1.00 94.12 288 TYR A N 1
ATOM 2338 C CA . TYR A 1 288 ? 22.937 2.404 -14.188 1.00 94.12 288 TYR A CA 1
ATOM 2339 C C . TYR A 1 288 ? 24.020 1.436 -14.665 1.00 94.12 288 TYR A C 1
ATOM 2341 O O . TYR A 1 288 ? 24.512 1.588 -15.784 1.00 94.12 288 TYR A O 1
ATOM 2349 N N . ASP A 1 289 ? 24.346 0.426 -13.856 1.00 93.56 289 ASP A N 1
ATOM 2350 C CA . ASP A 1 289 ? 25.331 -0.603 -14.197 1.00 93.56 289 ASP A CA 1
ATOM 2351 C C . ASP A 1 289 ? 24.892 -1.354 -15.462 1.00 93.56 289 ASP A C 1
ATOM 2353 O O . ASP A 1 289 ? 25.641 -1.421 -16.439 1.00 93.56 289 ASP A O 1
ATOM 2357 N N . ASP A 1 290 ? 23.633 -1.803 -15.497 1.00 94.12 290 ASP A N 1
ATOM 2358 C CA . ASP A 1 290 ? 23.042 -2.513 -16.635 1.00 94.12 290 ASP A CA 1
ATOM 2359 C C . ASP A 1 290 ? 23.056 -1.668 -17.926 1.00 94.12 290 ASP A C 1
ATOM 2361 O O . ASP A 1 290 ? 23.377 -2.164 -19.010 1.00 94.12 290 ASP A O 1
ATOM 2365 N N . LEU A 1 291 ? 22.729 -0.372 -17.831 1.00 93.12 291 LEU A N 1
ATOM 2366 C CA . LEU A 1 291 ? 22.778 0.552 -18.968 1.00 93.12 291 LEU A CA 1
ATOM 2367 C C . LEU A 1 291 ? 24.217 0.795 -19.437 1.00 93.12 291 LEU A C 1
ATOM 2369 O O . LEU A 1 291 ? 24.477 0.804 -20.641 1.00 93.12 291 LEU A O 1
ATOM 2373 N N . THR A 1 292 ? 25.145 0.994 -18.501 1.00 92.75 292 THR A N 1
ATOM 2374 C CA . THR A 1 292 ? 26.567 1.203 -18.790 1.00 92.75 292 THR A CA 1
ATOM 2375 C C . THR A 1 292 ? 27.139 -0.000 -19.529 1.00 92.75 292 THR A C 1
ATOM 2377 O O . THR A 1 292 ? 27.805 0.156 -20.554 1.00 92.75 292 THR A O 1
ATOM 2380 N N . ASP A 1 293 ? 26.857 -1.205 -19.038 1.00 92.06 293 ASP A N 1
ATOM 2381 C CA . ASP A 1 293 ? 27.332 -2.447 -19.635 1.00 92.06 293 ASP A CA 1
ATOM 2382 C C . ASP A 1 293 ? 26.721 -2.688 -21.016 1.00 92.06 293 ASP A C 1
ATOM 2384 O O . ASP A 1 293 ? 27.457 -3.008 -21.951 1.00 92.06 293 ASP A O 1
ATOM 2388 N N . ALA A 1 294 ? 25.428 -2.413 -21.200 1.00 91.44 294 ALA A N 1
ATOM 2389 C CA . ALA A 1 294 ? 24.807 -2.466 -22.520 1.00 91.44 294 ALA A CA 1
ATOM 2390 C C . ALA A 1 294 ? 25.438 -1.448 -23.491 1.00 91.44 294 ALA A C 1
ATOM 2392 O O . ALA A 1 294 ? 25.754 -1.775 -24.631 1.00 91.44 294 ALA A O 1
ATOM 2393 N N . LEU A 1 295 ? 25.695 -0.208 -23.069 1.00 89.88 295 LEU A N 1
ATOM 2394 C CA . LEU A 1 295 ? 26.283 0.803 -23.954 1.00 89.88 295 LEU A CA 1
ATOM 2395 C C . LEU A 1 295 ? 27.744 0.511 -24.333 1.00 89.88 295 LEU A C 1
ATOM 2397 O O . LEU A 1 295 ? 28.161 0.897 -25.430 1.00 89.88 295 LEU A O 1
ATOM 2401 N N . LYS A 1 296 ? 28.517 -0.186 -23.482 1.00 88.56 296 LYS A N 1
ATOM 2402 C CA . LYS A 1 296 ? 29.874 -0.674 -23.823 1.00 88.56 296 LYS A CA 1
ATOM 2403 C C . LYS A 1 296 ? 29.861 -1.603 -25.031 1.00 88.56 296 LYS A C 1
ATOM 2405 O O . LYS A 1 296 ? 30.839 -1.668 -25.772 1.00 88.56 296 LYS A O 1
ATOM 2410 N N . GLU A 1 297 ? 28.755 -2.300 -25.245 1.00 86.44 297 GLU A N 1
ATOM 2411 C CA . GLU A 1 297 ? 28.599 -3.218 -26.359 1.00 86.44 297 GLU A CA 1
ATOM 2412 C C . GLU A 1 297 ? 28.431 -2.530 -27.722 1.00 86.44 297 GLU A C 1
ATOM 2414 O O . GLU A 1 297 ? 28.643 -3.160 -28.762 1.00 86.44 297 GLU A O 1
ATOM 2419 N N . ILE A 1 298 ? 28.062 -1.245 -27.742 1.00 83.88 298 ILE A N 1
ATOM 2420 C CA . ILE A 1 298 ? 27.948 -0.470 -28.977 1.00 83.88 298 ILE A CA 1
ATOM 2421 C C . ILE A 1 298 ? 29.339 0.015 -29.401 1.00 83.88 298 ILE A C 1
ATOM 2423 O O . ILE A 1 298 ? 29.999 0.756 -28.670 1.00 83.88 298 ILE A O 1
ATOM 2427 N N . ARG A 1 299 ? 29.747 -0.324 -30.632 1.00 68.81 299 ARG A N 1
ATOM 2428 C CA . ARG A 1 299 ? 30.938 0.228 -31.308 1.00 68.81 299 ARG A CA 1
ATOM 2429 C C . ARG A 1 299 ? 32.196 0.218 -30.423 1.00 68.81 299 ARG A C 1
ATOM 2431 O O . ARG A 1 299 ? 32.886 1.236 -30.307 1.00 68.81 299 ARG A O 1
ATOM 2438 N N . ASP A 1 300 ? 32.451 -0.913 -29.765 1.00 66.81 300 ASP A N 1
ATOM 2439 C CA . ASP A 1 300 ? 33.572 -1.130 -28.837 1.00 66.81 300 ASP A CA 1
ATOM 2440 C C . ASP A 1 300 ? 33.672 -0.056 -27.732 1.00 66.81 300 ASP A C 1
ATOM 2442 O O . ASP A 1 300 ? 34.753 0.460 -27.432 1.00 66.81 300 ASP A O 1
ATOM 2446 N N . GLY A 1 301 ? 32.532 0.350 -27.165 1.00 64.25 301 GLY A N 1
ATOM 2447 C CA . GLY A 1 301 ? 32.452 1.324 -26.075 1.00 64.25 301 GLY A CA 1
ATOM 2448 C C . GLY A 1 301 ? 32.689 2.775 -26.491 1.00 64.25 301 GLY A C 1
ATOM 2449 O O . GLY A 1 301 ? 32.864 3.647 -25.642 1.00 64.25 301 GLY A O 1
ATOM 2450 N N . LYS A 1 302 ? 32.689 3.0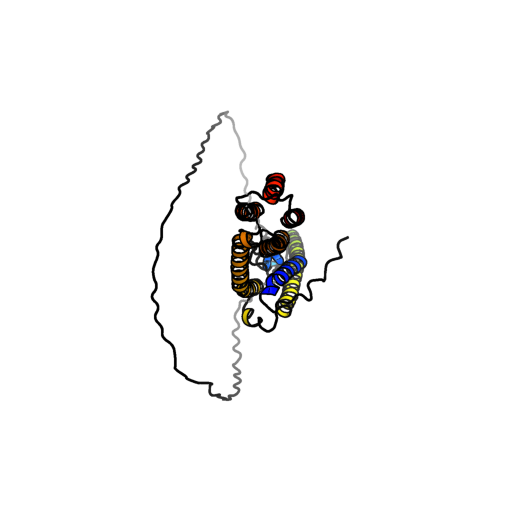78 -27.793 1.00 68.06 302 LYS A N 1
ATOM 2451 C CA . LYS A 1 302 ? 32.840 4.448 -28.302 1.00 68.06 302 LYS A CA 1
ATOM 2452 C C . LYS A 1 302 ? 31.481 5.061 -28.600 1.00 68.06 302 LYS A C 1
ATOM 2454 O O . LYS A 1 302 ? 31.201 5.374 -29.758 1.00 68.06 302 LYS A O 1
ATOM 2459 N N . THR A 1 303 ? 30.647 5.270 -27.587 1.00 78.88 303 THR A N 1
ATOM 2460 C CA . THR A 1 303 ? 29.400 6.039 -27.725 1.00 78.88 303 THR A CA 1
ATOM 2461 C C . THR A 1 303 ? 29.480 7.331 -26.930 1.00 78.88 303 THR A C 1
ATOM 2463 O O . THR A 1 303 ? 30.063 7.375 -25.851 1.00 78.88 303 THR A O 1
ATOM 2466 N N . TRP A 1 304 ? 28.901 8.406 -27.468 1.00 85.12 304 TRP A N 1
ATOM 2467 C CA . TRP A 1 304 ? 28.797 9.673 -26.739 1.00 85.12 304 TRP A CA 1
ATOM 2468 C C . TRP A 1 304 ? 27.963 9.506 -25.457 1.00 85.12 304 TRP A C 1
ATOM 2470 O O . TRP A 1 304 ? 28.264 10.134 -24.447 1.00 85.12 304 TRP A O 1
ATOM 2480 N N . ALA A 1 305 ? 26.986 8.591 -25.481 1.00 85.88 305 ALA A N 1
ATOM 2481 C CA . ALA A 1 305 ? 26.126 8.263 -24.351 1.00 85.88 305 ALA A CA 1
ATOM 2482 C C . ALA A 1 305 ? 26.898 7.717 -23.139 1.00 85.88 305 ALA A C 1
ATOM 2484 O O . ALA A 1 305 ? 26.550 8.054 -22.016 1.00 85.88 305 ALA A O 1
ATOM 2485 N N . LEU A 1 306 ? 27.972 6.937 -23.335 1.00 86.81 306 LEU A N 1
ATOM 2486 C CA . LEU A 1 306 ? 28.831 6.499 -22.223 1.00 86.81 306 LEU A CA 1
ATOM 2487 C C . LEU A 1 306 ? 29.545 7.671 -21.544 1.00 86.81 306 LEU A C 1
ATOM 2489 O O . LEU A 1 306 ? 29.669 7.688 -20.324 1.00 86.81 306 LEU A O 1
ATOM 2493 N N . GLY A 1 307 ? 30.007 8.647 -22.331 1.00 85.69 307 GLY A N 1
ATOM 2494 C CA . GLY A 1 307 ? 30.630 9.855 -21.794 1.00 85.69 307 GLY A CA 1
ATOM 2495 C C . GLY A 1 307 ? 29.642 10.686 -20.979 1.00 85.69 307 GLY A C 1
ATOM 2496 O O . GLY A 1 307 ? 29.974 11.122 -19.884 1.00 85.69 307 GLY A O 1
ATOM 2497 N N . GLU A 1 308 ? 28.419 10.845 -21.485 1.00 88.12 308 GLU A N 1
ATOM 2498 C CA . GLU A 1 308 ? 27.341 11.545 -20.777 1.00 88.12 308 GLU A CA 1
ATOM 2499 C C . GLU A 1 308 ? 26.915 10.810 -19.497 1.00 88.12 308 GLU A C 1
ATOM 2501 O O . GLU A 1 308 ? 26.669 11.436 -18.473 1.00 88.12 308 GLU A O 1
ATOM 2506 N N . LEU A 1 309 ? 26.863 9.477 -19.520 1.00 90.25 309 LEU A N 1
ATOM 2507 C CA . LEU A 1 309 ? 26.495 8.682 -18.350 1.00 90.25 309 LEU A CA 1
ATOM 2508 C C . LEU A 1 309 ? 27.548 8.794 -17.233 1.00 90.25 309 LEU A C 1
ATOM 2510 O O . LEU A 1 309 ? 27.190 8.938 -16.068 1.00 90.25 309 LEU A O 1
ATOM 2514 N N . ALA A 1 310 ? 28.835 8.814 -17.594 1.00 89.19 310 ALA A N 1
ATOM 2515 C CA . ALA A 1 310 ? 29.939 8.958 -16.645 1.00 89.19 310 ALA A CA 1
ATOM 2516 C C . ALA A 1 310 ? 29.976 10.334 -15.957 1.00 89.19 310 ALA A C 1
ATOM 2518 O O . ALA A 1 310 ? 30.405 10.433 -14.811 1.00 89.19 310 ALA A O 1
ATOM 2519 N N . THR A 1 311 ? 29.520 11.408 -16.615 1.00 91.50 311 THR A N 1
ATOM 2520 C CA . THR A 1 311 ? 29.433 12.730 -15.962 1.00 91.50 311 THR A CA 1
ATOM 2521 C C . THR A 1 311 ? 28.288 12.817 -14.954 1.00 91.50 311 THR A C 1
ATOM 2523 O O . THR A 1 311 ? 28.308 13.697 -14.097 1.00 91.50 311 THR A O 1
ATOM 2526 N N . LEU A 1 312 ? 27.314 11.908 -15.042 1.00 91.06 312 LEU A N 1
ATOM 2527 C CA . LEU A 1 312 ? 26.116 11.870 -14.205 1.00 91.06 312 LEU A CA 1
ATOM 2528 C C . LEU A 1 312 ? 26.156 10.783 -13.126 1.00 91.06 312 LEU A C 1
ATOM 2530 O O . LEU A 1 312 ? 25.200 10.672 -12.364 1.00 91.06 312 LEU A O 1
ATOM 2534 N N . GLU A 1 313 ? 27.223 9.985 -13.049 1.00 92.38 313 GLU A N 1
ATOM 2535 C CA . GLU A 1 313 ? 27.321 8.814 -12.167 1.00 92.38 313 GLU A CA 1
ATOM 2536 C C . GLU A 1 313 ? 26.953 9.137 -10.714 1.00 92.38 313 GLU A C 1
ATOM 2538 O O . GLU A 1 313 ? 26.036 8.533 -10.160 1.00 92.38 313 GLU A O 1
ATOM 2543 N N . GLU A 1 314 ? 27.618 10.122 -10.108 1.00 91.81 314 GLU A N 1
ATOM 2544 C CA . GLU A 1 314 ? 27.398 10.496 -8.706 1.00 91.81 314 GLU A CA 1
ATOM 2545 C C . GLU A 1 314 ? 25.944 10.937 -8.464 1.00 91.81 314 GLU A C 1
ATOM 2547 O O . GLU A 1 314 ? 25.269 10.410 -7.580 1.00 91.81 314 GLU A O 1
ATOM 2552 N N . GLU A 1 315 ? 25.405 11.807 -9.324 1.00 92.75 315 GLU A N 1
ATOM 2553 C CA . GLU A 1 315 ? 24.025 12.297 -9.219 1.00 92.75 315 GLU A CA 1
ATOM 2554 C C . GLU A 1 315 ? 22.981 11.184 -9.428 1.00 92.75 315 GLU A C 1
ATOM 2556 O O . GLU A 1 315 ? 21.917 11.191 -8.800 1.00 92.75 315 GLU A O 1
ATOM 2561 N N . ILE A 1 316 ? 23.260 10.211 -10.300 1.00 92.44 316 ILE A N 1
ATOM 2562 C CA . ILE A 1 316 ? 22.399 9.043 -10.522 1.00 92.44 316 ILE A CA 1
ATOM 2563 C C . ILE A 1 316 ? 22.411 8.139 -9.288 1.00 92.44 316 ILE A C 1
ATOM 2565 O O . ILE A 1 316 ? 21.346 7.751 -8.803 1.00 92.44 316 ILE A O 1
ATOM 2569 N N . LEU A 1 317 ? 23.593 7.808 -8.763 1.00 91.81 317 LEU A N 1
ATOM 2570 C CA . LEU A 1 317 ? 23.742 6.899 -7.624 1.00 91.81 317 LEU A CA 1
ATOM 2571 C C . LEU A 1 317 ? 23.158 7.487 -6.333 1.00 91.81 317 LEU A C 1
ATOM 2573 O O . LEU A 1 317 ? 22.592 6.748 -5.524 1.00 91.81 317 LEU A O 1
ATOM 2577 N N . GLU A 1 318 ? 23.209 8.810 -6.174 1.00 91.31 318 GLU A N 1
ATOM 2578 C CA . GLU A 1 318 ? 22.527 9.536 -5.098 1.00 91.31 318 GLU A CA 1
ATOM 2579 C C . GLU A 1 318 ? 21.005 9.652 -5.307 1.00 91.31 318 GLU A C 1
ATOM 2581 O O . GLU A 1 318 ? 20.273 10.072 -4.407 1.00 91.31 318 GLU A O 1
ATOM 2586 N N . GLY A 1 319 ? 20.496 9.252 -6.477 1.00 86.75 319 GLY A N 1
ATOM 2587 C CA . GLY A 1 319 ? 19.079 9.323 -6.831 1.00 86.75 319 GLY A CA 1
ATOM 2588 C C . GLY A 1 319 ? 18.585 10.740 -7.136 1.00 86.75 319 GLY A C 1
ATOM 2589 O O . GLY A 1 319 ? 17.373 10.962 -7.189 1.00 86.75 319 GLY A O 1
ATOM 2590 N N . ILE A 1 320 ? 19.501 11.692 -7.337 1.00 90.00 320 ILE A N 1
ATOM 2591 C CA . ILE A 1 320 ? 19.208 13.064 -7.771 1.00 90.00 320 ILE A CA 1
ATOM 2592 C C . ILE A 1 320 ? 18.752 13.049 -9.233 1.00 90.00 320 ILE A C 1
ATOM 2594 O O . ILE A 1 320 ? 17.811 13.757 -9.603 1.00 90.00 320 ILE A O 1
ATOM 2598 N N . TYR A 1 321 ? 19.384 12.204 -10.050 1.00 91.19 321 TYR A N 1
ATOM 2599 C CA . TYR A 1 321 ? 19.059 12.035 -11.459 1.00 91.19 321 TYR A CA 1
ATOM 2600 C C . TYR A 1 321 ? 18.240 10.760 -11.698 1.00 91.19 321 TYR A C 1
ATOM 2602 O O . TYR A 1 321 ? 18.650 9.646 -11.377 1.00 91.19 321 TYR A O 1
ATOM 2610 N N . SER A 1 322 ? 17.051 10.915 -12.278 1.00 93.19 322 SER A N 1
ATOM 2611 C CA . SER A 1 322 ? 16.157 9.797 -12.594 1.00 93.19 322 SER A CA 1
ATOM 2612 C C . SER A 1 322 ? 16.458 9.179 -13.959 1.00 93.19 322 SER A C 1
ATOM 2614 O O . SER A 1 322 ? 16.918 9.854 -14.881 1.00 93.19 322 SER A O 1
ATOM 2616 N N . HIS A 1 323 ? 16.080 7.911 -14.141 1.00 92.25 323 HIS A N 1
ATOM 2617 C CA . HIS A 1 323 ? 16.179 7.203 -15.425 1.00 92.25 323 HIS A CA 1
ATOM 2618 C C . HIS A 1 323 ? 15.457 7.936 -16.570 1.00 92.25 323 HIS A C 1
ATOM 2620 O O . HIS A 1 323 ? 15.891 7.875 -17.715 1.00 92.25 323 HIS A O 1
ATOM 2626 N N . ASN A 1 324 ? 14.381 8.675 -16.271 1.00 93.56 324 ASN A N 1
ATOM 2627 C CA . ASN A 1 324 ? 13.683 9.515 -17.249 1.00 93.56 324 ASN A CA 1
ATOM 2628 C C . ASN A 1 324 ? 14.551 10.678 -17.740 1.00 93.56 324 ASN A C 1
ATOM 2630 O O . ASN A 1 324 ? 14.523 11.006 -18.922 1.00 93.56 324 ASN A O 1
ATOM 2634 N N . GLN A 1 325 ? 15.299 11.314 -16.837 1.00 93.25 325 GLN A N 1
ATOM 2635 C CA . GLN A 1 325 ? 16.188 12.414 -17.197 1.00 93.25 325 GLN A CA 1
ATOM 2636 C C . GLN A 1 325 ? 17.411 11.893 -17.963 1.00 93.25 325 GLN A C 1
ATOM 2638 O O . GLN A 1 325 ? 17.814 12.522 -18.937 1.00 93.25 325 GLN A O 1
ATOM 2643 N N . VAL A 1 326 ? 17.942 10.717 -17.592 1.00 91.69 326 VAL A N 1
ATOM 2644 C CA . VAL A 1 326 ? 19.003 10.035 -18.361 1.00 91.69 326 VAL A CA 1
ATOM 2645 C C . VAL A 1 326 ? 18.520 9.731 -19.780 1.00 91.69 326 VAL A C 1
ATOM 2647 O O . VAL A 1 326 ? 19.179 10.101 -20.747 1.00 91.69 326 VAL A O 1
ATOM 2650 N N . ALA A 1 327 ? 17.328 9.140 -19.914 1.00 91.75 327 ALA A N 1
ATOM 2651 C CA . ALA A 1 327 ? 16.733 8.839 -21.214 1.00 91.75 327 ALA A CA 1
ATOM 2652 C C . ALA A 1 327 ? 16.589 10.088 -22.092 1.00 91.75 327 ALA A C 1
ATOM 2654 O O . ALA A 1 327 ? 16.926 10.046 -23.269 1.00 91.75 327 ALA A O 1
ATOM 2655 N N . ALA A 1 328 ? 16.124 11.201 -21.519 1.00 91.25 328 ALA A N 1
ATOM 2656 C CA . ALA A 1 328 ? 15.934 12.453 -22.246 1.00 91.25 328 ALA A CA 1
ATOM 2657 C C . ALA A 1 328 ? 17.245 13.059 -22.772 1.00 91.25 328 ALA A C 1
ATOM 2659 O O . ALA A 1 328 ? 17.219 13.768 -23.770 1.00 91.25 328 ALA A O 1
ATOM 2660 N N . ARG A 1 329 ? 18.382 12.793 -22.118 1.00 87.88 329 ARG A N 1
ATOM 2661 C CA . ARG A 1 329 ? 19.702 13.230 -22.598 1.00 87.88 329 ARG A CA 1
ATOM 2662 C C . ARG A 1 329 ? 20.299 12.321 -23.665 1.00 87.88 329 ARG A C 1
ATOM 2664 O O . ARG A 1 329 ? 21.198 12.752 -24.372 1.00 87.88 329 ARG A O 1
ATOM 2671 N N . MET A 1 330 ? 19.827 11.080 -23.751 1.00 85.19 330 MET A N 1
ATOM 2672 C CA . MET A 1 330 ? 20.278 10.075 -24.719 1.00 85.19 330 MET A CA 1
ATOM 2673 C C . MET A 1 330 ? 19.459 10.065 -26.025 1.00 85.19 330 MET A C 1
ATOM 2675 O O . MET A 1 330 ? 19.830 9.363 -26.971 1.00 85.19 330 MET A O 1
ATOM 2679 N N . GLN A 1 331 ? 18.350 10.809 -26.062 1.00 84.56 331 GLN A N 1
ATOM 2680 C CA . GLN A 1 331 ? 17.474 11.014 -27.223 1.00 84.56 331 GLN A CA 1
ATOM 2681 C C . GLN A 1 331 ? 17.926 12.224 -28.033 1.00 84.56 331 GLN A C 1
ATOM 2683 O O . GLN A 1 331 ? 17.845 12.114 -29.279 1.00 84.56 331 GLN A O 1
#

Secondary structure (DSSP, 8-state):
---S-TTTTTT--B-SGGGHHHHHHHHHHHHHHTT-HHHH-TT-SSPPPPPPPPPP--GGGG-------------------------------------------------------------------PPPP-----------------------------GGGS-HHHHHHHHHHHHHHHHHHHHHHHHHHHHHHHHHHHHHHB-GGGSGGGTT--HHHHHHHHHHHHHHHHHHHHHHHHHHHHHHHHTGGGGGGGHHHHHHHHHHHHHHHHHHT-HHHHSHHHHHHHHHHHHHTTGGG--HHHHHHHHTHHHHHTTSS-HHHHHHHH-

pLDDT: mean 75.17, std 23.34, range [30.38, 96.31]

Organism: NCBI:txid261697

Foldseek 3Di:
DDDDDPDPLLQQADEALVSLVVNVVSLCVLCVVLVNNLQQAPPDPHRDDADDQDDQDALVVLAPPDPPPPPPDDDDDDDDDDDDDDDDDDDDDDDDDDDDDDDDDDDDDDDDDDDDDDDDDDDDDDDDDDDDDDDDDDDDDDDDDDDDDDDDDDPPPPPRDDLVNGDPRSNVVSVVVNVVSVVSNVVNVSSVVSLVVSVVSLCVRYHPVCNVLCPPDDSNSSSVSSVVSNPVVLVVVLVVLVVVLLVLLVCLQVCLVPQLVSLVVNLVSLVVCCVSVPVCRNALVNSLVSNLVSCCPHPNNPDVLNVVSVVCVVCSNVVVDDSVNSSVVRD

Radius of gyration: 39.12 Å; chains: 1; bounding box: 81×66×123 Å

Sequence (331 aa):
MANATANNYEDVKFNKPSDWDKWRVAFEKKAEYAGILDYVQPSRRKRKTWPTDPDVPLFDNFQKKQARGRTTGNNNNGDPPEMSGARGSGPSKSANRNTTRRGAATRTQTAGRSRIEQSDHDPDDDHDNTPPERDEDNEDEEEEEEEEEDPAATNTINKTTQFSDLTANGQTDWKIAFELYKVNMSIYNAKVTARTTFSNWVLKSIGPNYQHVTEGHDLPGIYLALREQWLPFRRKINRDLRSEYSSHLDHIKSHERNLSDWTIRWQKLVSDGIKQQIPQISTPSSWYDDLTDALKEIRDGKTWALGELATLEEEILEGIYSHNQVAARMQ